Protein AF-A0A1J3HLK1-F1 (afdb_monomer)

Mean predicted aligned error: 7.86 Å

pLDDT: mean 86.14, std 22.92, range [25.95, 98.88]

Radius of gyration: 19.09 Å; Cα contacts (8 Å, |Δi|>4): 297; chains: 1; bounding box: 46×35×60 Å

Solvent-accessible surface area (backbone atoms only — not comparable to full-atom values): 12323 Å² total; per-residue (Å²): 132,86,64,81,36,69,48,77,40,45,31,96,79,70,78,52,75,75,54,67,73,58,53,62,61,51,59,74,40,93,36,52,67,28,33,34,43,52,90,44,56,72,58,43,32,60,36,32,80,70,72,42,46,32,25,28,50,39,72,85,50,24,56,54,25,38,71,76,25,62,25,67,24,36,47,28,70,65,39,64,44,27,44,67,58,52,47,44,55,70,71,74,50,91,51,69,67,61,49,61,66,42,41,67,57,47,54,55,33,56,72,46,74,75,63,30,30,56,56,40,49,37,25,27,25,65,75,38,72,55,66,61,65,79,94,50,61,71,66,56,62,70,58,34,46,50,49,51,50,50,38,62,76,71,37,60,89,52,36,58,66,87,55,77,70,45,52,76,75,85,66,60,77,77,63,88,81,71,98,67,83,80,83,67,89,65,69,63,57,56,67,59,75,76,93,69,77,87,79,80,75,81,81,79,85,129

Foldseek 3Di:
DDAADEAEADCVPVVDGDDPVNVVVVVVDPNHPAYADAPALVVLLVQVVVPGAYAHAQLLRFLCSQAPRRHQGHQDLCCLWQVPLSLCSNPVHRDVPSSVLCVVVSCLCVVDPPPQRVLQQCCQLVVDPLEDDPPHDHDDLVSLVVVLVSCVSSDVVRTPDDDRGHSDDDRDPDDPDDDDDDPDPDPPRPDDGDPDPDDDDDPDDD

Sequence (206 aa):
HMGPTIIYNVPGRTGQDIPPHAIFKLSQSPNLAGVKECVGNKRVEEYTENGVVVWSGNDDECHDSRWDYGATGVISVTSNLVPGLMRRLMFEGKDSALNAKLLPLMDWLFHEPNPIGVNTALAQLGVSRPVFRLPYVPLPLAKRIEFVKIVKEIGREHFVGERDVQGRLHYIEPKTNPIYFEVGLSTIVHVTFEGRSHRSFPVRSS

Nearest PDB structures (foldseek):
  4dpp-assembly1_A  TM=1.003E+00  e=1.382E-29  Arabidopsis thaliana
  6vvh-assembly1_DDD  TM=9.994E-01  e=3.720E-29  Arabidopsis thaliana
  3tuu-assembly1_H  TM=1.002E+00  e=3.366E-26  Vitis vinifera
  5ui3-assembly1_B  TM=9.875E-01  e=1.681E-20  Chlamydomonas reinhardtii
  3qze-assembly2_D  TM=9.022E-01  e=4.189E-09  Pseudomonas aeruginosa

Structure (mmCIF, N/CA/C/O backbone):
data_AF-A0A1J3HLK1-F1
#
_entry.id   AF-A0A1J3HLK1-F1
#
loop_
_atom_site.group_PDB
_atom_site.id
_atom_site.type_symbol
_atom_site.label_atom_id
_atom_site.label_alt_id
_atom_site.label_comp_id
_atom_site.label_asym_id
_atom_site.label_entity_id
_atom_site.label_seq_id
_atom_site.pdbx_PDB_ins_code
_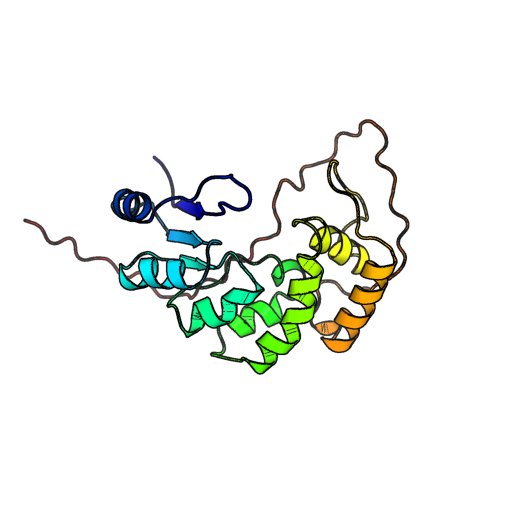atom_site.Cartn_x
_atom_site.Cartn_y
_atom_site.Cartn_z
_atom_site.occupancy
_atom_site.B_iso_or_equiv
_atom_site.auth_seq_id
_atom_site.auth_comp_id
_atom_site.auth_asym_id
_atom_site.auth_atom_id
_atom_site.pdbx_PDB_model_num
ATOM 1 N N . HIS A 1 1 ? -31.399 1.505 3.905 1.00 59.22 1 HIS A N 1
ATOM 2 C CA . HIS A 1 1 ? -30.503 1.187 5.037 1.00 59.22 1 HIS A CA 1
ATOM 3 C C . HIS A 1 1 ? -29.065 1.252 4.542 1.00 59.22 1 HIS A C 1
ATOM 5 O O . HIS A 1 1 ? -28.821 0.759 3.448 1.00 59.22 1 HIS A O 1
ATOM 11 N N . MET A 1 2 ? -28.150 1.914 5.259 1.00 76.38 2 MET A N 1
ATOM 12 C CA . MET A 1 2 ? -26.727 1.914 4.879 1.00 76.38 2 MET A CA 1
ATOM 13 C C . MET A 1 2 ? -26.132 0.521 5.117 1.00 76.38 2 MET A C 1
ATOM 15 O O . MET A 1 2 ? -26.516 -0.133 6.084 1.00 76.38 2 MET A O 1
ATOM 19 N N . GLY A 1 3 ? -25.260 0.058 4.221 1.00 93.69 3 GLY A N 1
ATOM 20 C CA . GLY A 1 3 ? -24.572 -1.230 4.344 1.00 93.69 3 GLY A CA 1
ATOM 21 C C . GLY A 1 3 ? -23.247 -1.125 5.111 1.00 93.69 3 GLY A C 1
ATOM 22 O O . GLY A 1 3 ? -22.903 -0.041 5.595 1.00 93.69 3 GLY A O 1
ATOM 23 N N . PRO A 1 4 ? -22.484 -2.230 5.202 1.00 95.88 4 PRO A N 1
ATOM 24 C CA . PRO A 1 4 ? -21.146 -2.230 5.787 1.00 95.88 4 PRO A CA 1
ATOM 25 C C . PRO A 1 4 ? -20.259 -1.141 5.172 1.00 95.88 4 PRO A C 1
ATOM 27 O O . PRO A 1 4 ? -20.187 -1.010 3.952 1.00 95.88 4 PRO A O 1
ATOM 30 N N . THR A 1 5 ? -19.607 -0.346 6.018 1.00 96.44 5 THR A N 1
ATOM 31 C CA . THR A 1 5 ? -18.883 0.867 5.618 1.00 96.44 5 THR A CA 1
ATOM 32 C C . THR A 1 5 ? -17.476 0.874 6.200 1.00 96.44 5 THR A C 1
ATOM 34 O O . THR A 1 5 ? -17.299 0.645 7.393 1.00 96.44 5 THR A O 1
ATOM 37 N N . ILE A 1 6 ? -16.482 1.195 5.374 1.00 98.00 6 ILE A N 1
ATOM 38 C CA . ILE A 1 6 ? -15.124 1.521 5.821 1.00 98.00 6 ILE A CA 1
ATOM 39 C C . ILE A 1 6 ? -14.942 3.025 5.636 1.00 98.00 6 ILE A C 1
ATOM 41 O O . ILE A 1 6 ? -15.095 3.532 4.524 1.00 98.00 6 ILE A O 1
ATOM 45 N N . ILE A 1 7 ? -14.637 3.744 6.714 1.00 98.31 7 ILE A N 1
ATOM 46 C CA . ILE A 1 7 ? -14.306 5.171 6.630 1.00 98.31 7 ILE A CA 1
ATOM 47 C C . ILE A 1 7 ? -12.874 5.303 6.122 1.00 98.31 7 ILE A C 1
ATOM 49 O O . ILE A 1 7 ? -11.997 4.575 6.570 1.00 98.31 7 ILE A O 1
ATOM 53 N N . TYR A 1 8 ? -12.621 6.230 5.200 1.00 98.31 8 TYR A N 1
ATOM 54 C CA . TYR A 1 8 ? -11.279 6.478 4.681 1.00 98.31 8 TYR A CA 1
ATOM 55 C C . TYR A 1 8 ? -10.755 7.833 5.166 1.00 98.31 8 TYR A C 1
ATOM 57 O O . TYR A 1 8 ? -11.280 8.871 4.766 1.00 98.31 8 TYR A O 1
ATOM 65 N N . ASN A 1 9 ? -9.710 7.814 5.997 1.00 98.44 9 ASN A N 1
ATOM 66 C CA . ASN A 1 9 ? -8.984 9.005 6.425 1.00 98.44 9 ASN A CA 1
ATOM 67 C C . ASN A 1 9 ? -7.657 9.143 5.654 1.00 98.44 9 ASN A C 1
ATOM 69 O O . ASN A 1 9 ? -6.809 8.255 5.699 1.00 98.44 9 ASN A O 1
ATOM 73 N N . VAL A 1 10 ? -7.492 10.240 4.903 1.00 97.81 10 VAL A N 1
ATOM 74 C CA . VAL A 1 10 ? -6.275 10.545 4.122 1.00 97.81 10 VAL A CA 1
ATOM 75 C C . VAL A 1 10 ? -6.090 12.063 3.963 1.00 97.81 10 VAL A C 1
ATOM 77 O O . VAL A 1 10 ? -6.256 12.610 2.867 1.00 97.81 10 VAL A O 1
ATOM 80 N N . PRO A 1 11 ? -5.732 12.780 5.045 1.00 96.56 11 PRO A N 1
ATOM 81 C CA . PRO A 1 11 ? -5.631 14.243 5.038 1.00 96.56 11 PRO A CA 1
ATOM 82 C C . PRO A 1 11 ? -4.709 14.797 3.951 1.00 96.56 11 PRO A C 1
ATOM 84 O O . PRO A 1 11 ? -5.005 15.843 3.381 1.00 96.56 11 PRO A O 1
ATOM 87 N N . GLY A 1 12 ? -3.647 14.071 3.583 1.00 93.94 12 GLY A N 1
ATOM 88 C CA . GLY A 1 12 ? -2.751 14.463 2.489 1.00 93.94 12 GLY A CA 1
ATOM 89 C C . GLY A 1 12 ? -3.430 14.596 1.116 1.00 93.94 12 GLY A C 1
ATOM 90 O O . GLY A 1 12 ? -2.854 15.193 0.212 1.00 93.94 12 GLY A O 1
ATOM 91 N N . ARG A 1 13 ? -4.648 14.060 0.941 1.00 93.06 13 ARG A N 1
ATOM 92 C CA . ARG A 1 13 ? -5.455 14.183 -0.289 1.00 93.06 13 ARG A CA 1
ATOM 93 C C . ARG A 1 13 ? -6.739 14.985 -0.100 1.00 93.06 13 ARG A C 1
ATOM 95 O O . ARG A 1 13 ? -7.201 15.598 -1.055 1.00 93.06 13 ARG A O 1
ATOM 102 N N . THR A 1 14 ? -7.330 14.956 1.092 1.00 96.19 14 THR A N 1
ATOM 103 C CA . THR A 1 14 ? -8.599 15.644 1.390 1.00 96.19 14 THR A CA 1
ATOM 104 C C . THR A 1 14 ? -8.401 17.055 1.941 1.00 96.19 14 THR A C 1
ATOM 106 O O . THR A 1 14 ? -9.340 17.842 1.928 1.00 96.19 14 THR A O 1
ATOM 109 N N . GLY A 1 15 ? -7.208 17.374 2.451 1.00 97.19 15 GLY A N 1
ATOM 110 C CA . GLY A 1 15 ? -6.929 18.614 3.177 1.00 97.19 15 GLY A CA 1
ATOM 111 C C . GLY A 1 15 ? -7.483 18.642 4.606 1.00 97.19 15 GLY A C 1
ATOM 112 O O . GLY A 1 15 ? -7.357 19.661 5.278 1.00 97.19 15 GLY A O 1
ATOM 113 N N . GLN A 1 16 ? -8.088 17.548 5.084 1.00 98.06 16 GLN A N 1
ATOM 114 C CA . GLN A 1 16 ? -8.709 17.479 6.407 1.00 98.06 16 GLN A CA 1
ATOM 115 C C . GLN A 1 16 ? -8.518 16.099 7.044 1.00 98.06 16 GLN A C 1
ATOM 117 O O . GLN A 1 16 ? -8.885 15.083 6.452 1.00 98.06 16 GLN A O 1
ATOM 122 N N . ASP A 1 17 ? -7.969 16.087 8.261 1.00 98.62 17 ASP A N 1
ATOM 123 C CA . ASP A 1 17 ? -7.871 14.895 9.112 1.00 98.62 17 ASP A CA 1
ATOM 124 C C . ASP A 1 17 ? -9.224 14.633 9.786 1.00 98.62 17 ASP A C 1
ATOM 126 O O . ASP A 1 17 ? -9.843 15.559 10.322 1.00 98.62 17 ASP A O 1
ATOM 130 N N . ILE A 1 18 ? -9.692 13.384 9.757 1.00 98.62 18 ILE A N 1
ATOM 131 C CA . ILE A 1 18 ? -10.871 12.961 10.515 1.00 98.62 18 ILE A CA 1
ATOM 132 C C . ILE A 1 18 ? -10.419 12.690 11.955 1.00 98.62 18 ILE A C 1
ATOM 134 O O . ILE A 1 18 ? -9.699 11.722 12.206 1.00 98.62 18 ILE A O 1
ATOM 138 N N . PRO A 1 19 ? -10.832 13.512 12.933 1.00 98.38 19 PRO A N 1
ATOM 139 C CA . PRO A 1 19 ? -10.297 13.397 14.277 1.00 98.38 19 PRO A CA 1
ATOM 140 C C . PRO A 1 19 ? -10.825 12.135 14.984 1.00 98.38 19 PRO A C 1
ATOM 142 O O . PRO A 1 19 ? -11.971 11.729 14.750 1.00 98.38 19 PRO A O 1
ATOM 145 N N . PRO A 1 20 ? -10.060 11.546 15.921 1.00 98.62 20 PRO A N 1
ATOM 146 C CA . PRO A 1 20 ? -10.444 10.302 16.588 1.00 98.62 20 PRO A CA 1
ATOM 147 C C . PRO A 1 20 ? -11.819 10.315 17.261 1.00 98.62 20 PRO A C 1
ATOM 149 O O . PRO A 1 20 ? -12.600 9.379 17.097 1.00 98.62 20 PRO A O 1
ATOM 152 N N . HIS A 1 21 ? -12.186 11.416 17.922 1.00 98.38 21 HIS A N 1
ATOM 153 C CA . HIS A 1 21 ? -13.498 11.548 18.564 1.00 98.38 21 HIS A CA 1
ATOM 154 C C . HIS A 1 21 ? -14.675 11.398 17.581 1.00 98.38 21 HIS A C 1
ATOM 156 O O . HIS A 1 21 ? -15.744 10.923 17.969 1.00 98.38 21 HIS A O 1
ATOM 162 N N . ALA A 1 22 ? -14.500 11.775 16.309 1.00 98.50 22 ALA A N 1
ATOM 163 C CA . ALA A 1 22 ? -15.521 11.584 15.284 1.00 98.50 22 ALA A CA 1
ATOM 164 C C . ALA A 1 22 ? -15.650 10.101 14.906 1.00 98.50 22 ALA A C 1
ATOM 166 O O . ALA A 1 22 ? -16.768 9.596 14.805 1.00 98.50 22 ALA A O 1
ATOM 167 N N . ILE A 1 23 ? -14.525 9.389 14.774 1.00 98.56 23 ILE A N 1
ATOM 168 C CA . ILE A 1 23 ? -14.508 7.941 14.525 1.00 98.56 23 ILE A CA 1
ATOM 169 C C . ILE A 1 23 ? -15.158 7.179 15.682 1.00 98.56 23 ILE A C 1
ATOM 171 O O . ILE A 1 23 ? -16.026 6.348 15.430 1.00 98.56 23 ILE A O 1
ATOM 175 N N . PHE A 1 24 ? -14.835 7.504 16.937 1.00 98.44 24 PHE A N 1
ATOM 176 C CA . PHE A 1 24 ? -15.439 6.849 18.107 1.00 98.44 24 PHE A CA 1
ATOM 177 C C . PHE A 1 24 ? -16.948 7.087 18.220 1.00 98.44 24 PHE A C 1
ATOM 179 O O . PHE A 1 24 ? -17.694 6.224 18.675 1.00 98.44 24 PHE A O 1
ATOM 186 N N . LYS A 1 25 ? -17.432 8.250 17.775 1.00 98.25 25 LYS A N 1
ATOM 187 C CA . LYS A 1 25 ? -18.873 8.497 17.676 1.00 98.25 25 LYS A CA 1
ATOM 188 C C . LYS A 1 25 ? -19.514 7.635 16.585 1.00 98.25 25 LYS A C 1
ATOM 190 O O . LYS A 1 25 ? -20.593 7.088 16.789 1.00 98.25 25 LYS A O 1
ATOM 195 N N . LEU A 1 26 ? -18.866 7.515 15.426 1.00 97.25 26 LEU A N 1
ATOM 196 C CA . LEU A 1 26 ? -19.378 6.749 14.286 1.00 97.25 26 LEU A CA 1
ATOM 197 C C . LEU A 1 26 ? -19.282 5.231 14.493 1.00 97.25 26 LEU A C 1
ATOM 199 O O . LEU A 1 26 ? -20.108 4.503 13.943 1.00 97.25 26 LEU A O 1
ATOM 203 N N . SER A 1 27 ? -18.343 4.751 15.313 1.00 96.56 27 SER A N 1
ATOM 204 C CA . SER A 1 27 ? -18.185 3.325 15.635 1.00 96.56 27 SER A CA 1
ATOM 205 C C . SER A 1 27 ? -19.315 2.749 16.482 1.00 96.56 27 SER A C 1
ATOM 207 O O . SER A 1 27 ? -19.459 1.533 16.560 1.00 96.56 27 SER A O 1
ATOM 209 N N . GLN A 1 28 ? -20.183 3.599 17.036 1.00 95.81 28 GLN A N 1
ATOM 210 C CA . GLN A 1 28 ? -21.441 3.174 17.655 1.00 95.81 28 GLN A CA 1
ATOM 211 C C . GLN A 1 28 ? -22.432 2.591 16.631 1.00 95.81 28 GLN A C 1
ATOM 213 O O . GLN A 1 28 ? -23.375 1.896 17.004 1.00 95.81 28 GLN A O 1
ATOM 218 N N . SER A 1 29 ? -22.242 2.872 15.337 1.00 96.31 29 SER A N 1
ATOM 219 C CA . SER A 1 29 ? -23.048 2.290 14.268 1.00 96.31 29 SER A CA 1
ATOM 220 C C . SER A 1 29 ? -22.624 0.843 13.994 1.00 96.31 29 SER A C 1
ATOM 222 O O . SER A 1 29 ? -21.459 0.615 13.664 1.00 96.31 29 SER A O 1
ATOM 224 N N . PRO A 1 30 ? -23.555 -0.132 13.982 1.00 95.88 30 PRO A N 1
ATOM 225 C CA . PRO A 1 30 ? -23.233 -1.525 13.652 1.00 95.88 30 PRO A CA 1
ATOM 226 C C . PRO A 1 30 ? -22.791 -1.712 12.192 1.00 95.88 30 PRO A C 1
ATOM 228 O O . PRO A 1 30 ? -22.292 -2.770 11.823 1.00 95.88 30 PRO A O 1
ATOM 231 N N . ASN A 1 31 ? -22.977 -0.691 11.350 1.00 96.81 31 ASN A N 1
ATOM 232 C CA . ASN A 1 31 ? -22.562 -0.713 9.953 1.00 96.81 31 ASN A CA 1
ATOM 233 C C . ASN A 1 31 ? -21.104 -0.289 9.752 1.00 96.81 31 ASN A C 1
ATOM 235 O O . ASN A 1 31 ? -20.599 -0.430 8.637 1.00 96.81 31 ASN A O 1
ATOM 239 N N . LEU A 1 32 ? -20.426 0.257 10.769 1.00 96.94 32 LEU A N 1
ATOM 240 C CA . LEU A 1 32 ? -19.015 0.603 10.632 1.00 96.94 32 LEU A CA 1
ATOM 241 C C . LEU A 1 32 ? -18.170 -0.672 10.698 1.00 96.94 32 LEU A C 1
ATOM 243 O O . LEU A 1 32 ? -17.987 -1.259 11.759 1.00 96.94 32 LEU A O 1
ATOM 247 N N . ALA A 1 33 ? -17.625 -1.072 9.554 1.00 97.62 33 ALA A N 1
ATOM 248 C CA . ALA A 1 33 ? -16.674 -2.170 9.467 1.00 97.62 33 ALA A CA 1
ATOM 249 C C . ALA A 1 33 ? -15.285 -1.771 9.984 1.00 97.62 33 ALA A C 1
ATOM 251 O O . ALA A 1 33 ? -14.555 -2.636 10.452 1.00 97.62 33 ALA A O 1
ATOM 252 N N . GLY A 1 34 ? -14.915 -0.489 9.891 1.00 98.06 34 GLY A N 1
ATOM 253 C CA . GLY A 1 34 ? -13.647 0.034 10.398 1.00 98.06 34 GLY A CA 1
ATOM 254 C C . GLY A 1 34 ? -13.152 1.262 9.637 1.00 98.06 34 GLY A C 1
ATOM 255 O O . GLY A 1 34 ? -13.928 1.954 8.969 1.00 98.06 34 GLY A O 1
ATOM 256 N N . VAL A 1 35 ? -11.849 1.519 9.728 1.00 98.69 35 VAL A N 1
ATOM 257 C CA . VAL A 1 35 ? -11.174 2.669 9.113 1.00 98.69 35 VAL A CA 1
ATOM 258 C C . VAL A 1 35 ? -10.036 2.203 8.205 1.00 98.69 35 VAL A C 1
ATOM 260 O O . VAL A 1 35 ? -9.239 1.349 8.582 1.00 98.69 35 VAL A O 1
ATOM 263 N N . LYS A 1 36 ? -9.935 2.782 7.008 1.00 98.62 36 LYS A N 1
ATOM 264 C CA . LYS A 1 36 ? -8.691 2.834 6.239 1.00 98.62 36 LYS A CA 1
ATOM 265 C C . LYS A 1 36 ? -7.929 4.080 6.682 1.00 98.62 36 LYS A C 1
ATOM 267 O O . LYS A 1 36 ? -8.412 5.185 6.434 1.00 98.62 36 LYS A O 1
ATOM 272 N N . GLU A 1 37 ? -6.774 3.906 7.311 1.00 98.69 37 GLU A N 1
ATOM 273 C CA . GLU A 1 37 ? -6.003 5.008 7.902 1.00 98.69 37 GLU A CA 1
ATOM 274 C C . GLU A 1 37 ? -4.683 5.244 7.150 1.00 98.69 37 GLU A C 1
ATOM 276 O O . GLU A 1 37 ? -3.959 4.297 6.851 1.00 98.69 37 GLU A O 1
ATOM 281 N N . CYS A 1 38 ? -4.388 6.508 6.837 1.00 98.25 38 CYS A N 1
ATOM 282 C CA . CYS A 1 38 ? -3.187 6.968 6.131 1.00 98.25 38 CYS A CA 1
ATOM 283 C C . CYS A 1 38 ? -2.370 8.018 6.916 1.00 98.25 38 CYS A C 1
ATOM 285 O O . CYS A 1 38 ? -1.362 8.492 6.400 1.00 98.25 38 CYS A O 1
ATOM 287 N N . VAL A 1 39 ? -2.788 8.422 8.121 1.00 98.62 39 VAL A N 1
ATOM 288 C CA . VAL A 1 39 ? -2.061 9.372 8.988 1.00 98.62 39 VAL A CA 1
ATOM 289 C C . VAL A 1 39 ? -0.794 8.753 9.576 1.00 98.62 39 VAL A C 1
ATOM 291 O O . VAL A 1 39 ? 0.192 9.460 9.762 1.00 98.62 39 VAL A O 1
ATOM 294 N N . GLY A 1 40 ? -0.819 7.453 9.874 1.00 98.25 40 GLY A N 1
ATOM 295 C CA . GLY A 1 40 ? 0.343 6.705 10.347 1.00 98.25 40 GLY A CA 1
ATOM 296 C C . GLY A 1 40 ? 0.046 5.779 11.522 1.00 98.25 40 GLY A C 1
ATOM 297 O O . GLY A 1 40 ? -1.021 5.824 12.141 1.00 98.25 40 GLY A O 1
ATOM 298 N N . ASN A 1 41 ? 1.029 4.950 11.866 1.00 98.75 41 ASN A N 1
ATOM 299 C CA . ASN A 1 41 ? 0.874 3.854 12.827 1.00 98.75 41 ASN A CA 1
ATOM 300 C C . ASN A 1 41 ? 0.457 4.276 14.246 1.00 98.75 41 ASN A C 1
ATOM 302 O O . ASN A 1 41 ? -0.245 3.528 14.917 1.00 98.75 41 ASN A O 1
ATOM 306 N N . LYS A 1 42 ? 0.787 5.493 14.695 1.00 98.69 42 LYS A N 1
ATOM 307 C CA . LYS A 1 42 ? 0.294 6.000 15.989 1.00 98.69 42 LYS A CA 1
ATOM 308 C C . LYS A 1 42 ? -1.213 6.245 16.016 1.00 98.69 42 LYS A C 1
ATOM 310 O O . LYS A 1 42 ? -1.845 6.021 17.041 1.00 98.69 42 LYS A O 1
ATOM 315 N N . ARG A 1 43 ? -1.804 6.640 14.885 1.00 98.75 43 ARG A N 1
ATOM 316 C CA . ARG A 1 43 ? -3.262 6.750 14.757 1.00 98.75 43 ARG A CA 1
ATOM 317 C C . ARG A 1 43 ? -3.922 5.371 14.686 1.00 98.75 43 ARG A C 1
ATOM 319 O O . ARG A 1 43 ? -5.007 5.180 15.225 1.00 98.75 43 ARG A O 1
ATOM 326 N N . VAL A 1 44 ? -3.254 4.408 14.049 1.00 98.88 44 VAL A N 1
ATOM 327 C CA . VAL A 1 44 ? -3.689 3.003 14.029 1.00 98.88 44 VAL A CA 1
ATOM 328 C C . VAL A 1 44 ? -3.725 2.424 15.446 1.00 98.88 44 VAL A C 1
ATOM 330 O O . VAL A 1 44 ? -4.734 1.837 15.827 1.00 98.88 44 VAL A O 1
ATOM 333 N N . GLU A 1 45 ? -2.667 2.630 16.233 1.00 98.81 45 GLU A N 1
ATOM 334 C CA . GLU A 1 45 ? -2.579 2.222 17.643 1.00 98.81 45 GLU A CA 1
ATOM 335 C C . GLU A 1 45 ? -3.759 2.775 18.454 1.00 98.81 45 GLU A C 1
ATOM 337 O O . GLU A 1 45 ? -4.525 2.009 19.030 1.00 98.81 45 GLU A O 1
ATOM 342 N N . GLU A 1 46 ? -3.993 4.092 18.385 1.00 98.75 46 GLU A N 1
ATOM 343 C CA . GLU A 1 46 ? -5.095 4.760 19.090 1.00 98.75 46 GLU A CA 1
ATOM 344 C C . GLU A 1 46 ? -6.463 4.129 18.774 1.00 98.75 46 GLU A C 1
ATOM 346 O O . GLU A 1 46 ? -7.285 3.907 19.664 1.00 98.75 46 GLU A O 1
ATOM 351 N N . TYR A 1 47 ? -6.727 3.816 17.506 1.00 98.75 47 TYR A N 1
ATOM 352 C CA . TYR A 1 47 ? -7.983 3.190 17.098 1.00 98.75 47 TYR A CA 1
ATOM 353 C C . TYR A 1 47 ? -8.104 1.738 17.547 1.00 98.75 47 TYR A C 1
ATOM 355 O O . TYR A 1 47 ? -9.154 1.342 18.062 1.00 98.75 47 TYR A O 1
ATOM 363 N N . THR A 1 48 ? -7.055 0.946 17.360 1.00 98.62 48 THR A N 1
ATOM 364 C CA . THR A 1 48 ? -7.089 -0.495 17.630 1.00 98.62 48 THR A CA 1
ATOM 365 C C . THR A 1 48 ? -7.132 -0.791 19.130 1.00 98.62 48 THR A C 1
ATOM 367 O O . THR A 1 48 ? -7.898 -1.663 19.544 1.00 98.62 48 THR A O 1
ATOM 370 N N . GLU A 1 49 ? -6.436 -0.008 19.962 1.00 98.44 49 GLU A N 1
ATOM 371 C CA . GLU A 1 49 ? -6.534 -0.071 21.429 1.00 98.44 49 GLU A CA 1
ATOM 372 C C . GLU A 1 49 ? -7.951 0.245 21.937 1.00 98.44 49 GLU A C 1
ATOM 374 O O . GLU A 1 49 ? -8.389 -0.298 22.952 1.00 98.44 49 GLU A O 1
ATOM 379 N N . ASN A 1 50 ? -8.706 1.062 21.195 1.00 98.25 50 ASN A N 1
ATOM 380 C CA . ASN A 1 50 ? -10.104 1.397 21.482 1.00 98.25 50 ASN A CA 1
ATOM 381 C C . ASN A 1 50 ? -11.116 0.509 20.725 1.00 98.25 50 ASN A C 1
ATOM 383 O O . ASN A 1 50 ? -12.307 0.824 20.667 1.00 98.25 50 ASN A O 1
ATOM 387 N N . GLY A 1 51 ? -10.670 -0.613 20.148 1.00 97.81 51 GLY A N 1
ATOM 388 C CA . GLY A 1 51 ? -11.536 -1.624 19.533 1.00 97.81 51 GLY A CA 1
ATOM 389 C C . GLY A 1 51 ? -12.067 -1.277 18.138 1.00 97.81 51 GLY A C 1
ATOM 390 O O . GLY A 1 51 ? -12.961 -1.965 17.641 1.00 97.81 51 GLY A O 1
ATOM 391 N N . VAL A 1 52 ? -11.536 -0.240 17.488 1.00 98.44 52 VAL A N 1
ATOM 392 C CA . VAL A 1 52 ? -11.864 0.095 16.098 1.00 98.44 52 VA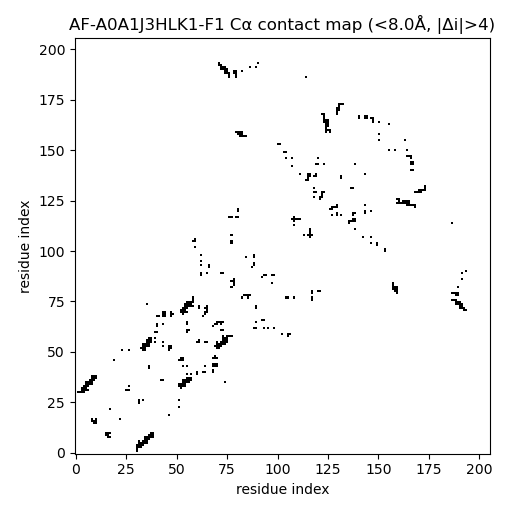L A CA 1
ATOM 393 C C . VAL A 1 52 ? -10.991 -0.742 15.162 1.00 98.44 52 VAL A C 1
ATOM 395 O O . VAL A 1 52 ? -9.767 -0.748 15.262 1.00 98.44 52 VAL A O 1
ATOM 398 N N . VAL A 1 53 ? -11.624 -1.446 14.222 1.00 98.69 53 VAL A N 1
ATOM 399 C CA . VAL A 1 53 ? -10.921 -2.197 13.173 1.00 98.69 53 VAL A CA 1
ATOM 400 C C . VAL A 1 53 ? -10.238 -1.220 12.219 1.00 98.69 53 VAL A C 1
ATOM 402 O O . VAL A 1 53 ? -10.874 -0.291 11.716 1.00 98.69 53 VAL A O 1
ATOM 405 N N . VAL A 1 54 ? -8.957 -1.451 11.936 1.00 98.75 54 VAL A N 1
ATOM 406 C CA . VAL A 1 54 ? -8.168 -0.606 11.034 1.00 98.75 54 VAL A CA 1
ATOM 407 C C . VAL A 1 54 ? -7.504 -1.438 9.945 1.00 98.75 54 VAL A C 1
ATOM 409 O O . VAL A 1 54 ? -6.941 -2.499 10.214 1.00 98.75 54 VAL A O 1
ATOM 412 N N . TRP A 1 55 ? -7.522 -0.921 8.720 1.00 98.81 55 TRP A N 1
ATOM 413 C CA . TRP A 1 55 ? -6.615 -1.319 7.650 1.00 98.81 55 TRP A CA 1
ATOM 414 C C . TRP A 1 55 ? -5.647 -0.173 7.380 1.00 98.81 55 TRP A C 1
ATOM 416 O O . TRP A 1 55 ? -6.081 0.964 7.174 1.00 98.81 55 TRP A O 1
ATOM 426 N N . SER A 1 56 ? -4.346 -0.463 7.337 1.00 98.56 56 SER A N 1
ATOM 427 C CA . SER A 1 56 ? -3.380 0.535 6.879 1.00 98.56 56 SER A CA 1
ATOM 428 C C . SER A 1 56 ? -3.645 0.865 5.410 1.00 98.56 56 SER A C 1
ATOM 430 O O . SER A 1 56 ? -3.899 -0.021 4.586 1.00 98.56 56 SER A O 1
ATOM 432 N N . GLY A 1 57 ? -3.619 2.151 5.080 1.00 97.81 57 GLY A N 1
ATOM 433 C CA . GLY A 1 57 ? -3.649 2.648 3.711 1.00 97.81 57 GLY A CA 1
ATOM 434 C C . GLY A 1 57 ? -2.270 2.988 3.140 1.00 97.81 57 GLY A C 1
ATOM 435 O O . GLY A 1 57 ? -2.221 3.416 1.986 1.00 97.81 57 GLY A O 1
ATOM 436 N N . ASN A 1 58 ? -1.201 2.799 3.920 1.00 98.12 58 ASN A N 1
ATOM 437 C CA . ASN A 1 58 ? 0.189 3.097 3.569 1.00 98.12 58 ASN A CA 1
ATOM 438 C C . ASN A 1 58 ? 0.968 1.773 3.455 1.00 98.12 58 ASN A C 1
ATOM 440 O O . ASN A 1 58 ? 1.127 1.060 4.447 1.00 98.12 58 ASN A O 1
ATOM 444 N N . ASP A 1 59 ? 1.386 1.397 2.241 1.00 98.38 59 ASP A N 1
ATOM 445 C CA . ASP A 1 59 ? 2.028 0.095 1.982 1.00 98.38 59 ASP A CA 1
ATOM 446 C C . ASP A 1 59 ? 3.386 -0.052 2.689 1.00 98.38 59 ASP A C 1
ATOM 448 O O . ASP A 1 59 ? 3.705 -1.137 3.168 1.00 98.38 59 ASP A O 1
ATOM 452 N N . ASP A 1 60 ? 4.149 1.032 2.789 1.00 98.62 60 ASP A N 1
ATOM 453 C CA . ASP A 1 60 ? 5.449 1.128 3.463 1.00 98.62 60 ASP A CA 1
ATOM 454 C C . ASP A 1 60 ? 5.353 0.982 4.990 1.00 98.62 60 ASP A C 1
ATOM 456 O O . ASP A 1 60 ? 6.286 0.505 5.635 1.00 98.62 60 ASP A O 1
ATOM 460 N N . GLU A 1 61 ? 4.201 1.315 5.571 1.00 98.75 61 GLU A N 1
ATOM 461 C CA . GLU A 1 61 ? 3.935 1.169 7.006 1.00 98.75 61 GLU A CA 1
ATOM 462 C C . GLU A 1 61 ? 3.164 -0.114 7.353 1.00 98.75 61 GLU A C 1
ATOM 464 O O . GLU A 1 61 ? 3.096 -0.497 8.524 1.00 98.75 61 GLU A O 1
ATOM 469 N N . CYS A 1 62 ? 2.536 -0.775 6.370 1.00 98.44 62 CYS A N 1
ATOM 470 C CA . CYS A 1 62 ? 1.501 -1.779 6.633 1.00 98.44 62 CYS A CA 1
ATOM 471 C C . CYS A 1 62 ? 2.002 -3.028 7.364 1.00 98.44 62 CYS A C 1
ATOM 473 O O . CYS A 1 62 ? 1.241 -3.621 8.131 1.00 98.44 62 CYS A O 1
ATOM 475 N N . HIS A 1 63 ? 3.266 -3.411 7.161 1.00 98.75 63 HIS A N 1
ATOM 476 C CA . HIS A 1 63 ? 3.888 -4.526 7.869 1.00 98.75 63 HIS A CA 1
ATOM 477 C C . HIS A 1 63 ? 3.907 -4.263 9.378 1.00 98.75 63 HIS A C 1
ATOM 479 O O . HIS A 1 63 ? 3.326 -5.029 10.146 1.00 98.75 63 HIS A O 1
ATOM 485 N N . ASP A 1 64 ? 4.503 -3.151 9.803 1.00 98.81 64 ASP A N 1
ATOM 486 C CA . ASP A 1 64 ? 4.577 -2.808 11.224 1.00 98.81 64 ASP A CA 1
ATOM 487 C C . ASP 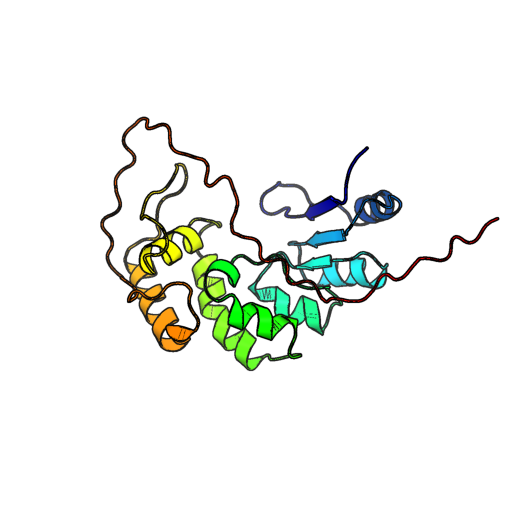A 1 64 ? 3.176 -2.518 11.767 1.00 98.81 64 ASP A C 1
ATOM 489 O O . ASP A 1 64 ? 2.827 -2.969 12.854 1.00 98.81 64 ASP A O 1
ATOM 493 N N . SER A 1 65 ? 2.315 -1.873 10.971 1.00 98.69 65 SER A N 1
ATOM 494 C CA . SER A 1 65 ? 0.907 -1.647 11.314 1.00 98.69 65 SER A CA 1
ATOM 495 C C . SER A 1 65 ? 0.193 -2.940 11.722 1.00 98.69 65 SER A C 1
ATOM 497 O O . SER A 1 65 ? -0.497 -2.988 12.743 1.00 98.69 65 SER A O 1
ATOM 499 N N . ARG A 1 66 ? 0.390 -4.016 10.944 1.00 98.44 66 ARG A N 1
ATOM 500 C CA . ARG A 1 66 ? -0.221 -5.330 11.174 1.00 98.44 66 ARG A CA 1
ATOM 501 C C . ARG A 1 66 ? 0.344 -6.034 12.403 1.00 98.44 66 ARG A C 1
ATOM 503 O O . ARG A 1 66 ? -0.421 -6.688 13.117 1.00 98.44 66 ARG A O 1
ATOM 510 N N . TRP A 1 67 ? 1.657 -5.974 12.604 1.00 98.56 67 TRP A N 1
ATOM 511 C CA . TRP A 1 67 ? 2.342 -6.815 13.591 1.00 98.56 67 TRP A CA 1
ATOM 512 C C . TRP A 1 67 ? 2.583 -6.130 14.934 1.00 98.56 67 TRP A C 1
ATOM 514 O O . TRP A 1 67 ? 2.592 -6.819 15.951 1.00 98.56 67 TRP A O 1
ATOM 524 N N . ASP A 1 68 ? 2.709 -4.804 14.944 1.00 98.62 68 ASP A N 1
ATOM 525 C CA . ASP A 1 68 ? 3.089 -4.024 16.124 1.00 98.62 68 ASP A CA 1
ATOM 526 C C . ASP A 1 68 ? 1.975 -3.073 16.598 1.00 98.62 68 ASP A C 1
ATOM 528 O O . ASP A 1 68 ? 1.910 -2.779 17.787 1.00 98.62 68 ASP A O 1
ATOM 532 N N . TYR A 1 69 ? 1.067 -2.639 15.711 1.00 98.75 69 TYR A N 1
ATOM 533 C CA . TYR A 1 69 ? 0.041 -1.623 16.022 1.00 98.75 69 TYR A CA 1
ATOM 534 C C . TYR A 1 69 ? -1.408 -2.116 15.900 1.00 98.75 69 TYR A C 1
ATOM 536 O O . TYR A 1 69 ? -2.337 -1.316 15.885 1.00 98.75 69 TYR A O 1
ATOM 544 N N . GLY A 1 70 ? -1.626 -3.428 15.785 1.00 98.25 70 GLY A N 1
ATOM 545 C CA . GLY A 1 70 ? -2.964 -4.025 15.858 1.00 98.25 70 GLY A CA 1
ATOM 546 C C . GLY A 1 70 ? -3.853 -3.848 14.621 1.00 98.25 70 GLY A C 1
ATOM 547 O O . GLY A 1 70 ? -5.031 -4.213 14.677 1.00 98.25 70 GLY A O 1
ATOM 548 N N . ALA A 1 71 ? -3.336 -3.332 13.497 1.00 98.56 71 ALA A N 1
ATOM 549 C CA . ALA A 1 71 ? -4.108 -3.279 12.257 1.00 98.56 71 ALA A CA 1
ATOM 550 C C . ALA A 1 71 ? -4.563 -4.688 11.843 1.00 98.56 71 ALA A C 1
ATOM 552 O O . ALA A 1 71 ? -3.857 -5.676 12.023 1.00 98.56 71 ALA A O 1
ATOM 553 N N . THR A 1 72 ? -5.742 -4.792 11.235 1.00 98.38 72 THR A N 1
ATOM 554 C CA . THR A 1 72 ? -6.268 -6.061 10.703 1.00 98.38 72 THR A CA 1
ATOM 555 C C . THR A 1 72 ? -5.577 -6.468 9.403 1.00 98.38 72 THR A C 1
ATOM 557 O O . THR A 1 72 ? -5.467 -7.653 9.097 1.00 98.38 72 THR A O 1
ATOM 560 N N . GLY A 1 73 ? -5.091 -5.497 8.633 1.00 97.25 73 GLY A N 1
ATOM 561 C CA . GLY A 1 73 ? -4.387 -5.740 7.383 1.00 97.25 73 GLY A CA 1
ATOM 562 C C . GLY A 1 73 ? -4.143 -4.447 6.621 1.00 97.25 73 GLY A C 1
ATOM 563 O O . GLY A 1 73 ? -4.032 -3.373 7.212 1.00 97.25 73 GLY A O 1
ATOM 564 N N . VAL A 1 74 ? -4.109 -4.555 5.296 1.00 98.44 74 VAL A N 1
ATOM 565 C CA . VAL A 1 74 ? -3.798 -3.446 4.394 1.00 98.44 74 VAL A CA 1
ATOM 566 C C . VAL A 1 74 ? -4.857 -3.301 3.304 1.00 98.44 74 VAL A C 1
ATOM 568 O O . VAL A 1 74 ? -5.410 -4.283 2.808 1.00 98.44 74 VAL A O 1
ATOM 571 N N . ILE A 1 75 ? -5.120 -2.056 2.914 1.00 97.50 75 ILE A N 1
ATOM 572 C CA . ILE A 1 75 ? -5.796 -1.701 1.667 1.00 97.50 75 ILE A CA 1
ATOM 573 C C . ILE A 1 75 ? -4.716 -1.188 0.704 1.00 97.50 75 ILE A C 1
ATOM 575 O O . ILE A 1 75 ? -4.385 -0.003 0.686 1.00 97.50 75 ILE A O 1
ATOM 579 N N . SER A 1 76 ? -4.147 -2.122 -0.060 1.00 96.50 76 SER A N 1
ATOM 580 C CA . SER A 1 76 ? -2.827 -1.975 -0.689 1.00 96.50 76 SER A CA 1
ATOM 581 C C . SER A 1 76 ? -2.862 -1.531 -2.154 1.00 96.50 76 SER A C 1
ATOM 583 O O . SER A 1 76 ? -3.649 -2.051 -2.949 1.00 96.50 76 SER A O 1
ATOM 585 N N . VAL A 1 77 ? -1.928 -0.652 -2.540 1.00 96.88 77 VAL A N 1
ATOM 586 C CA . VAL A 1 77 ? -1.614 -0.347 -3.948 1.00 96.88 77 VAL A CA 1
ATOM 587 C C . VAL A 1 77 ? -0.656 -1.399 -4.506 1.00 96.88 77 VAL A C 1
ATOM 589 O O . VAL A 1 77 ? -0.912 -1.974 -5.565 1.00 96.88 77 VAL A O 1
ATOM 592 N N . THR A 1 78 ? 0.404 -1.707 -3.762 1.00 98.38 78 THR A N 1
ATOM 593 C CA . THR A 1 78 ? 1.503 -2.614 -4.129 1.00 98.38 78 THR A CA 1
ATOM 594 C C . THR A 1 78 ? 1.022 -4.035 -4.436 1.00 98.38 78 THR A C 1
ATOM 596 O O . THR A 1 78 ? 1.578 -4.714 -5.303 1.00 98.38 78 THR A O 1
ATOM 599 N N . SER A 1 79 ? -0.090 -4.460 -3.828 1.00 97.38 79 SER A N 1
ATOM 600 C CA . SER A 1 79 ? -0.758 -5.735 -4.125 1.00 97.38 79 SER A CA 1
ATOM 601 C C . SER A 1 79 ? -1.245 -5.878 -5.575 1.00 97.38 79 SER A C 1
ATOM 603 O O . SER A 1 79 ? -1.423 -7.001 -6.032 1.00 97.38 79 SER A O 1
ATOM 605 N N . ASN A 1 80 ? -1.393 -4.785 -6.337 1.00 96.62 80 ASN A N 1
ATOM 606 C CA . ASN A 1 80 ? -1.696 -4.854 -7.776 1.00 96.62 80 ASN A CA 1
ATOM 607 C C . ASN A 1 80 ? -0.516 -5.406 -8.585 1.00 96.62 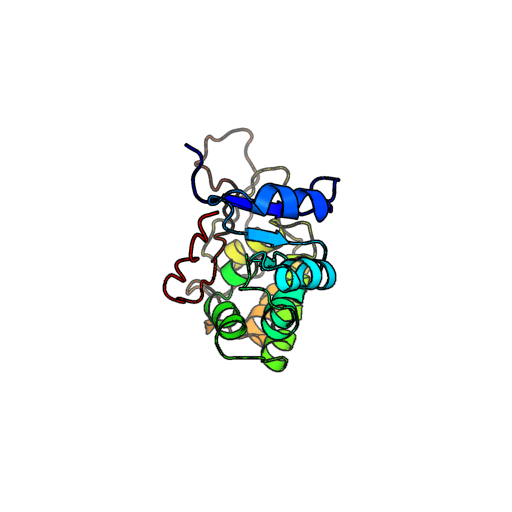80 ASN A C 1
ATOM 609 O O . ASN A 1 80 ? -0.712 -5.886 -9.698 1.00 96.62 80 ASN A O 1
ATOM 613 N N . LEU A 1 81 ? 0.701 -5.317 -8.043 1.00 97.62 81 LEU A N 1
ATOM 614 C CA . LEU A 1 81 ? 1.914 -5.805 -8.685 1.00 97.62 81 LEU A CA 1
ATOM 615 C C . LEU A 1 81 ? 2.350 -7.145 -8.109 1.00 97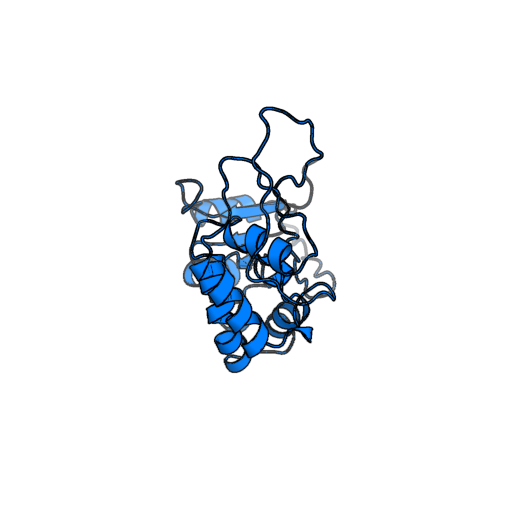.62 81 LEU A C 1
ATOM 617 O O . LEU A 1 81 ? 2.573 -8.067 -8.883 1.00 97.62 81 LEU A O 1
ATOM 621 N N . VAL A 1 82 ? 2.441 -7.261 -6.782 1.00 98.31 82 VAL A N 1
ATOM 622 C CA . VAL A 1 82 ? 2.994 -8.440 -6.089 1.00 98.31 82 VAL A CA 1
ATOM 623 C C . VAL A 1 82 ? 2.011 -9.022 -5.056 1.00 98.31 82 VAL A C 1
ATOM 625 O O . VAL A 1 82 ? 2.327 -9.106 -3.865 1.00 98.31 82 VAL A O 1
ATOM 628 N N . PRO A 1 83 ? 0.797 -9.442 -5.468 1.00 97.44 83 PRO A N 1
ATOM 629 C CA . PRO A 1 83 ? -0.268 -9.844 -4.541 1.00 97.44 83 PRO A CA 1
ATOM 630 C C . PRO A 1 83 ? 0.141 -11.003 -3.625 1.00 97.44 83 PRO A C 1
ATOM 632 O O . PRO A 1 83 ? -0.217 -11.018 -2.449 1.00 97.44 83 PRO A O 1
ATOM 635 N N . GLY A 1 84 ? 0.929 -11.955 -4.139 1.00 96.94 84 GLY A N 1
ATOM 636 C CA . GLY A 1 84 ? 1.445 -13.075 -3.352 1.00 96.94 84 GLY A CA 1
ATOM 637 C C . GLY A 1 84 ? 2.354 -12.618 -2.211 1.00 96.94 84 GLY A C 1
ATOM 638 O O . GLY A 1 84 ? 2.181 -13.067 -1.084 1.00 96.94 84 GLY A O 1
ATOM 639 N N . LEU A 1 85 ? 3.275 -11.684 -2.467 1.00 98.38 85 LEU A N 1
ATOM 640 C CA . LEU A 1 85 ? 4.196 -11.189 -1.440 1.00 98.38 85 LEU A CA 1
ATOM 641 C C . LEU A 1 85 ? 3.486 -10.301 -0.408 1.00 98.38 85 LEU A C 1
ATOM 643 O O . LEU A 1 85 ? 3.722 -10.469 0.785 1.00 98.38 85 LEU A O 1
ATOM 647 N N . MET A 1 86 ? 2.556 -9.438 -0.838 1.00 98.31 86 MET A N 1
ATOM 648 C CA . MET A 1 86 ? 1.740 -8.648 0.098 1.00 98.31 86 MET A CA 1
ATOM 649 C C . MET A 1 86 ? 0.860 -9.540 0.979 1.00 98.31 86 MET A C 1
ATOM 651 O O . MET A 1 86 ? 0.707 -9.276 2.168 1.00 98.31 86 MET A O 1
ATOM 655 N N . ARG A 1 87 ? 0.320 -10.639 0.434 1.00 97.88 87 ARG A N 1
ATOM 656 C CA . ARG A 1 87 ? -0.383 -11.644 1.239 1.00 97.88 87 ARG A CA 1
ATOM 657 C C . ARG A 1 87 ? 0.553 -12.255 2.283 1.00 97.88 87 ARG A C 1
ATOM 659 O O . ARG A 1 87 ? 0.181 -12.317 3.448 1.00 97.88 87 ARG A O 1
ATOM 666 N N . ARG A 1 88 ? 1.758 -12.680 1.900 1.00 97.56 88 ARG A N 1
ATOM 667 C CA . ARG A 1 88 ? 2.725 -13.256 2.850 1.00 97.56 88 ARG A CA 1
ATOM 668 C C . ARG A 1 88 ? 3.030 -12.297 4.002 1.00 97.56 88 ARG A C 1
ATOM 670 O O . ARG A 1 88 ? 2.893 -12.703 5.153 1.00 97.56 88 ARG A O 1
ATOM 677 N N . LEU A 1 89 ? 3.281 -11.017 3.700 1.00 97.56 89 LEU A N 1
ATOM 678 C CA . LEU A 1 89 ? 3.496 -9.971 4.711 1.00 97.56 89 LEU A CA 1
ATOM 679 C C . LEU A 1 89 ? 2.358 -9.844 5.735 1.00 97.56 89 LEU A C 1
ATOM 681 O O . LEU A 1 89 ? 2.616 -9.451 6.869 1.00 97.56 89 LEU A O 1
ATOM 685 N N . MET A 1 90 ? 1.111 -10.137 5.351 1.00 98.12 90 MET A N 1
ATOM 686 C CA . MET A 1 90 ? -0.065 -9.973 6.217 1.00 98.12 90 MET A CA 1
ATOM 687 C C . MET A 1 90 ? -0.452 -11.235 6.998 1.00 98.12 90 MET A C 1
ATOM 689 O O . MET A 1 90 ? -1.169 -11.128 7.993 1.00 98.12 90 MET A O 1
ATOM 693 N N . PHE A 1 91 ? -0.026 -12.423 6.551 1.00 97.00 91 PHE A N 1
ATOM 694 C CA . PHE A 1 91 ? -0.532 -13.701 7.073 1.00 97.00 91 PHE A CA 1
ATOM 695 C C . PHE A 1 91 ? 0.531 -14.644 7.638 1.00 97.00 91 PHE A C 1
ATOM 697 O O . PHE A 1 91 ? 0.178 -15.509 8.435 1.00 97.00 91 PHE A O 1
ATOM 704 N N . GLU A 1 92 ? 1.802 -14.518 7.249 1.00 97.12 92 GLU A N 1
ATOM 705 C CA . GLU A 1 92 ? 2.852 -15.488 7.616 1.00 97.12 92 GLU A CA 1
ATOM 706 C C . GLU A 1 92 ? 3.682 -15.062 8.840 1.00 97.12 92 GLU A C 1
ATOM 708 O O . GLU A 1 92 ? 4.654 -15.723 9.194 1.00 97.12 92 GLU A O 1
ATOM 713 N N . GLY A 1 93 ? 3.267 -13.996 9.529 1.00 95.31 93 GLY A N 1
ATOM 714 C CA . GLY A 1 93 ? 3.984 -13.430 10.670 1.00 95.31 93 GLY A CA 1
ATOM 715 C C . GLY A 1 93 ? 4.881 -12.255 10.282 1.00 95.31 93 GLY A C 1
ATOM 716 O O . GLY A 1 93 ? 4.924 -11.827 9.128 1.00 95.31 93 GLY A O 1
ATOM 717 N N . LYS A 1 94 ? 5.587 -11.720 11.283 1.00 97.88 94 LYS A N 1
ATOM 718 C CA . LYS A 1 94 ? 6.512 -10.595 11.116 1.00 97.88 94 LYS A CA 1
ATOM 719 C C . LYS A 1 94 ? 7.717 -11.032 10.276 1.00 97.88 94 LYS A C 1
ATOM 721 O O . LYS A 1 94 ? 8.488 -11.885 10.708 1.00 97.88 94 LYS A O 1
ATOM 726 N N . ASP A 1 95 ? 7.892 -10.425 9.105 1.00 98.31 95 ASP A N 1
ATOM 727 C CA . ASP A 1 95 ? 8.984 -10.696 8.164 1.00 98.31 95 ASP A CA 1
ATOM 728 C C . ASP A 1 95 ? 9.598 -9.373 7.684 1.00 98.31 95 ASP A C 1
ATOM 730 O O . ASP A 1 95 ? 9.326 -8.861 6.594 1.00 98.31 95 ASP A O 1
ATOM 734 N N . SER A 1 96 ? 10.455 -8.802 8.534 1.00 98.44 96 SER A N 1
ATOM 735 C CA . SER A 1 96 ? 11.146 -7.544 8.243 1.00 98.44 96 SER A CA 1
ATOM 736 C C . SER A 1 96 ? 12.096 -7.647 7.045 1.00 98.44 96 SER A C 1
ATOM 738 O O . SER A 1 96 ? 12.368 -6.630 6.411 1.00 98.44 96 SER A O 1
ATOM 740 N N . ALA A 1 97 ? 12.587 -8.845 6.706 1.00 98.62 97 ALA A N 1
ATOM 741 C CA . ALA A 1 97 ? 13.455 -9.043 5.547 1.00 98.62 97 ALA A CA 1
ATOM 742 C C . ALA A 1 97 ? 12.657 -8.941 4.240 1.00 98.62 97 ALA A C 1
ATOM 744 O O . ALA A 1 97 ? 13.079 -8.246 3.313 1.00 98.62 97 ALA A O 1
ATOM 745 N N . LEU A 1 98 ? 11.479 -9.573 4.175 1.00 98.56 98 LEU A N 1
ATOM 746 C CA . LEU A 1 98 ? 10.559 -9.403 3.052 1.00 98.56 98 LEU A CA 1
ATOM 747 C C . LEU A 1 98 ? 10.050 -7.963 2.960 1.00 98.56 98 LEU A C 1
ATOM 749 O O . LEU A 1 98 ? 9.996 -7.422 1.856 1.00 98.56 98 LEU A O 1
ATOM 753 N N . ASN A 1 99 ? 9.723 -7.331 4.092 1.00 98.69 99 ASN A N 1
ATOM 754 C CA . ASN A 1 99 ? 9.300 -5.932 4.102 1.00 98.69 99 ASN A CA 1
ATOM 755 C C . ASN A 1 99 ? 10.388 -5.031 3.498 1.00 98.69 99 ASN A C 1
ATOM 757 O O . ASN A 1 99 ? 10.135 -4.319 2.530 1.00 98.69 99 ASN A O 1
ATOM 761 N N . ALA A 1 100 ? 11.632 -5.155 3.976 1.00 98.69 100 ALA A N 1
ATOM 762 C CA . ALA A 1 100 ? 12.770 -4.404 3.449 1.00 98.69 100 ALA A CA 1
ATOM 763 C C . ALA A 1 100 ? 13.022 -4.666 1.954 1.00 98.69 100 ALA A C 1
ATOM 765 O O . ALA A 1 100 ? 13.366 -3.743 1.220 1.00 98.69 100 ALA A O 1
ATOM 766 N N . LYS A 1 101 ? 12.802 -5.901 1.479 1.00 98.56 101 LYS A N 1
ATOM 767 C CA . LYS A 1 101 ? 12.893 -6.248 0.050 1.00 98.56 101 LYS A CA 1
ATOM 768 C C . LYS A 1 101 ? 11.835 -5.529 -0.802 1.00 98.56 101 LYS A C 1
ATOM 770 O O . LYS A 1 101 ? 12.073 -5.297 -1.986 1.00 98.56 101 LYS A O 1
ATOM 775 N N . LEU A 1 102 ? 10.675 -5.194 -0.235 1.00 98.75 102 LEU A N 1
ATOM 776 C CA . LEU A 1 102 ? 9.565 -4.552 -0.945 1.00 98.75 102 LEU A CA 1
ATOM 777 C C . LEU A 1 102 ? 9.568 -3.020 -0.859 1.00 98.75 102 LEU A C 1
ATOM 779 O O . LEU A 1 102 ? 9.006 -2.389 -1.755 1.00 98.75 102 LEU A O 1
ATOM 783 N N . LEU A 1 103 ? 10.233 -2.424 0.137 1.00 98.75 103 LEU A N 1
ATOM 784 C CA . LEU A 1 103 ? 10.313 -0.964 0.291 1.00 98.75 103 LEU A CA 1
ATOM 785 C C . LEU A 1 103 ? 10.773 -0.230 -0.986 1.00 98.75 103 LEU A C 1
ATOM 787 O O . LEU A 1 103 ? 10.090 0.713 -1.373 1.00 98.75 103 LEU A O 1
ATOM 791 N N . PRO A 1 104 ? 11.804 -0.676 -1.740 1.00 98.75 104 PRO A N 1
ATOM 792 C CA . PRO A 1 104 ? 12.187 0.002 -2.983 1.00 98.75 104 PRO A CA 1
ATOM 793 C C . PRO A 1 104 ? 11.069 0.051 -4.037 1.00 98.75 104 PRO A C 1
ATOM 795 O O . PRO A 1 104 ? 10.966 1.014 -4.797 1.00 98.75 104 PRO A O 1
ATOM 798 N N . LEU A 1 105 ? 10.214 -0.979 -4.096 1.00 98.81 105 LEU A N 1
ATOM 799 C CA . LEU A 1 105 ? 9.050 -0.991 -4.983 1.00 98.81 105 LEU A CA 1
ATOM 800 C C . LEU A 1 105 ? 7.970 -0.019 -4.496 1.00 98.81 105 LEU A C 1
ATOM 802 O O . LEU A 1 105 ? 7.378 0.684 -5.315 1.00 98.81 105 LEU A O 1
ATOM 806 N N . MET A 1 106 ? 7.715 0.013 -3.187 1.00 98.62 106 MET A N 1
ATOM 807 C CA . MET A 1 106 ? 6.755 0.929 -2.569 1.00 98.62 106 MET A CA 1
ATOM 808 C C . MET A 1 106 ? 7.193 2.384 -2.789 1.00 98.62 106 MET A C 1
ATOM 810 O O . MET A 1 106 ? 6.436 3.165 -3.360 1.00 98.62 106 MET A O 1
ATOM 814 N N . ASP A 1 107 ? 8.448 2.720 -2.495 1.00 98.50 107 ASP A N 1
ATOM 815 C CA . ASP A 1 107 ? 9.016 4.052 -2.733 1.00 98.50 107 ASP A CA 1
ATOM 816 C C . ASP A 1 107 ? 8.889 4.472 -4.204 1.00 98.50 107 ASP A C 1
ATOM 818 O O . ASP A 1 107 ? 8.493 5.596 -4.522 1.00 98.50 107 ASP A O 1
ATOM 822 N N . TRP A 1 108 ? 9.168 3.551 -5.132 1.00 98.69 108 TRP A N 1
ATOM 823 C CA . TRP A 1 108 ? 9.024 3.815 -6.562 1.00 98.69 108 TRP A CA 1
ATOM 824 C C . TRP A 1 108 ? 7.565 4.080 -6.965 1.00 98.69 108 TRP A C 1
ATOM 826 O O . TRP A 1 108 ? 7.297 4.984 -7.762 1.00 98.69 108 TRP A O 1
ATOM 836 N N . LEU A 1 109 ? 6.614 3.319 -6.413 1.00 98.19 109 LEU A N 1
ATOM 837 C CA . LEU A 1 109 ? 5.182 3.453 -6.701 1.00 98.19 109 LEU A CA 1
ATOM 838 C C . LEU A 1 109 ? 4.617 4.813 -6.285 1.00 98.19 109 LEU A C 1
ATOM 840 O O . LEU A 1 109 ? 3.715 5.322 -6.959 1.00 98.19 109 LEU A O 1
ATOM 844 N N . PHE A 1 110 ? 5.149 5.385 -5.205 1.00 96.31 110 PHE A N 1
ATOM 845 C CA . PHE A 1 110 ? 4.705 6.651 -4.625 1.00 96.31 110 PHE A CA 1
ATOM 846 C C . PHE A 1 110 ? 5.645 7.830 -4.929 1.00 96.31 110 PHE A C 1
ATOM 848 O O . PHE A 1 110 ? 5.450 8.915 -4.387 1.00 96.31 110 PHE A O 1
ATOM 855 N N . HIS A 1 111 ? 6.607 7.658 -5.849 1.00 96.31 111 HIS A N 1
ATOM 856 C CA . HIS A 1 111 ? 7.468 8.746 -6.332 1.00 96.31 111 HIS A CA 1
ATOM 857 C C . HIS A 1 111 ? 6.667 9.935 -6.890 1.00 96.31 111 HIS A C 1
ATOM 859 O O . HIS A 1 111 ? 7.035 11.085 -6.680 1.00 96.31 111 HIS A O 1
ATOM 865 N N . GLU A 1 112 ? 5.566 9.638 -7.581 1.00 95.00 112 GLU A N 1
ATOM 866 C CA . GLU A 1 112 ? 4.529 10.596 -7.965 1.00 95.00 112 GLU A CA 1
ATOM 867 C C . GLU A 1 112 ? 3.208 10.193 -7.298 1.00 95.00 112 GLU A C 1
ATOM 869 O O . GLU A 1 112 ? 3.014 9.005 -7.001 1.00 95.00 112 GLU A O 1
ATOM 874 N N . PRO A 1 113 ? 2.248 11.118 -7.102 1.00 91.25 113 PRO A N 1
ATOM 875 C CA . PRO A 1 113 ? 0.971 10.782 -6.492 1.00 91.25 113 PRO A CA 1
ATOM 876 C C . PRO A 1 113 ? 0.290 9.588 -7.182 1.00 91.25 113 PRO A C 1
ATOM 878 O O . PRO A 1 113 ? -0.004 9.609 -8.382 1.00 91.25 113 PRO A O 1
ATOM 881 N N . ASN A 1 114 ? -0.012 8.540 -6.404 1.00 89.50 114 ASN A N 1
ATOM 882 C CA . ASN A 1 114 ? -0.797 7.392 -6.880 1.00 89.50 114 ASN A CA 1
ATOM 883 C C . ASN A 1 114 ? -2.095 7.895 -7.563 1.00 89.50 114 ASN A C 1
ATOM 885 O O . ASN A 1 114 ? -2.767 8.750 -6.958 1.00 89.50 114 ASN A O 1
ATOM 889 N N . PRO A 1 115 ? -2.445 7.416 -8.784 1.00 95.25 115 PRO A N 1
ATOM 890 C CA . PRO A 1 115 ? -2.020 6.152 -9.413 1.00 95.25 115 PRO A CA 1
ATOM 891 C C . PRO A 1 115 ? -0.961 6.206 -10.533 1.00 95.25 115 PRO A C 1
ATOM 893 O O . PRO A 1 115 ? -0.858 5.258 -11.312 1.00 95.25 115 PRO A O 1
ATOM 896 N N . ILE A 1 116 ? -0.151 7.265 -10.639 1.00 95.88 116 ILE A N 1
ATOM 897 C CA . ILE A 1 116 ? 0.829 7.406 -11.739 1.00 95.88 116 ILE A CA 1
ATOM 898 C C . ILE A 1 116 ? 1.833 6.235 -11.800 1.00 95.88 116 ILE A C 1
ATOM 900 O O . ILE A 1 116 ? 2.027 5.644 -12.872 1.00 95.88 116 ILE A O 1
ATOM 904 N N . GLY A 1 117 ? 2.432 5.865 -10.663 1.00 97.56 117 GLY A N 1
ATOM 905 C CA . GLY A 1 117 ? 3.398 4.764 -10.579 1.00 97.56 117 GLY A CA 1
ATOM 906 C C . GLY A 1 117 ? 2.790 3.416 -10.965 1.00 97.56 117 GLY A C 1
ATOM 907 O O . GLY A 1 117 ? 3.272 2.762 -11.892 1.00 97.56 117 GLY A O 1
ATOM 908 N N . VAL A 1 118 ? 1.677 3.027 -10.330 1.00 97.69 118 VAL A N 1
ATOM 909 C CA . VAL A 1 118 ? 1.028 1.727 -10.582 1.00 97.69 118 VAL A CA 1
ATOM 910 C C . VAL A 1 118 ? 0.506 1.596 -12.018 1.00 97.69 118 VAL A C 1
ATOM 912 O O . VAL A 1 118 ? 0.706 0.556 -12.645 1.00 97.69 118 VAL A O 1
ATOM 915 N N . ASN A 1 119 ? -0.068 2.659 -12.596 1.00 96.50 119 ASN A N 1
ATOM 916 C CA . ASN A 1 119 ? -0.508 2.650 -13.995 1.00 96.50 119 ASN A CA 1
ATOM 917 C C . ASN A 1 119 ? 0.673 2.458 -14.955 1.00 96.50 119 ASN A C 1
ATOM 919 O O . ASN A 1 119 ? 0.568 1.727 -15.942 1.00 96.50 119 ASN A O 1
ATOM 923 N N . THR A 1 120 ? 1.811 3.089 -14.653 1.00 97.38 120 THR A N 1
ATOM 924 C CA . THR A 1 120 ? 3.038 2.922 -15.438 1.00 97.38 120 THR A CA 1
ATOM 925 C C . THR A 1 120 ? 3.540 1.480 -15.336 1.00 97.38 120 THR A C 1
ATOM 927 O O . THR A 1 120 ? 3.768 0.847 -16.366 1.00 97.38 120 THR A O 1
ATOM 930 N N . ALA A 1 121 ? 3.651 0.935 -14.122 1.00 97.94 121 ALA A N 1
ATOM 931 C CA . ALA A 1 121 ? 4.140 -0.420 -13.879 1.00 97.94 121 ALA A CA 1
ATOM 932 C C . ALA A 1 121 ? 3.278 -1.500 -14.552 1.00 97.94 121 ALA A C 1
ATOM 934 O O . ALA A 1 121 ? 3.810 -2.368 -15.242 1.00 97.94 121 ALA A O 1
ATOM 935 N N . LEU A 1 122 ? 1.948 -1.427 -14.426 1.00 97.88 122 LEU A N 1
ATOM 936 C CA . LEU A 1 122 ? 1.034 -2.394 -15.050 1.00 97.88 122 LEU A CA 1
ATOM 937 C C . LEU A 1 122 ? 1.124 -2.376 -16.582 1.00 97.88 122 LEU A C 1
ATOM 939 O O . LEU A 1 122 ? 1.019 -3.425 -17.224 1.00 97.88 122 LEU A O 1
ATOM 943 N N . ALA A 1 123 ? 1.361 -1.202 -17.176 1.00 96.69 123 ALA A N 1
ATOM 944 C CA . ALA A 1 123 ? 1.641 -1.098 -18.602 1.00 96.69 123 ALA A CA 1
ATOM 945 C C . ALA A 1 123 ? 2.995 -1.734 -18.966 1.00 96.69 123 ALA A C 1
ATOM 947 O O . ALA A 1 123 ? 3.083 -2.442 -19.968 1.00 96.69 123 ALA A O 1
ATOM 948 N N . GLN A 1 124 ? 4.036 -1.548 -18.141 1.00 97.62 124 GLN A N 1
ATOM 949 C CA . GLN A 1 124 ? 5.358 -2.165 -18.345 1.00 97.62 124 GLN A CA 1
ATOM 950 C C . GLN A 1 124 ? 5.336 -3.691 -18.208 1.00 97.62 124 GLN A C 1
ATOM 952 O O . GLN A 1 124 ? 6.105 -4.361 -18.892 1.00 97.62 124 GLN A O 1
ATOM 957 N N . LEU A 1 125 ? 4.449 -4.237 -17.373 1.00 97.31 125 LEU A N 1
ATOM 958 C CA . LEU A 1 125 ? 4.204 -5.680 -17.235 1.00 97.31 125 LEU A CA 1
ATOM 959 C C . LEU A 1 125 ? 3.279 -6.245 -18.329 1.00 97.31 125 LEU A C 1
ATOM 961 O O . LEU A 1 125 ? 3.061 -7.453 -18.400 1.00 97.31 125 LEU A O 1
ATOM 965 N N . GLY A 1 126 ? 2.714 -5.387 -19.184 1.00 95.62 126 GLY A N 1
ATOM 966 C CA . GLY A 1 126 ? 1.873 -5.790 -20.309 1.00 95.62 126 GLY A CA 1
ATOM 967 C C . GLY A 1 126 ? 0.480 -6.303 -19.930 1.00 95.62 126 GLY A C 1
ATOM 968 O O . GLY A 1 126 ? -0.176 -6.906 -20.781 1.00 95.62 126 GLY A O 1
ATOM 969 N N . VAL A 1 127 ? 0.029 -6.065 -18.693 1.00 94.38 127 VAL A N 1
ATOM 970 C CA . VAL A 1 127 ? -1.313 -6.438 -18.194 1.00 94.38 127 VAL A CA 1
ATOM 971 C C . VAL A 1 127 ? -2.326 -5.296 -18.298 1.00 94.38 127 VAL A C 1
ATOM 973 O O . VAL A 1 127 ? -3.528 -5.523 -18.211 1.00 94.38 127 VAL A O 1
ATOM 976 N N . SER A 1 128 ? -1.851 -4.072 -18.536 1.00 93.75 128 SER A N 1
ATOM 977 C CA . SER A 1 128 ? -2.677 -2.912 -18.865 1.00 93.75 128 SER A CA 1
ATOM 978 C C . SER A 1 128 ? -2.166 -2.241 -20.138 1.00 93.75 128 SER A C 1
ATOM 980 O O . SER A 1 128 ? -0.983 -2.318 -20.473 1.00 93.75 128 SER A O 1
ATOM 982 N N . ARG A 1 129 ? -3.057 -1.579 -20.879 1.00 92.06 129 ARG A N 1
ATOM 983 C CA . ARG A 1 129 ? -2.649 -0.785 -22.046 1.00 92.06 129 ARG A CA 1
ATOM 984 C C . ARG A 1 129 ? -1.945 0.495 -21.564 1.00 92.06 129 ARG A C 1
ATOM 986 O O . ARG A 1 129 ? -2.370 1.057 -20.558 1.00 92.06 129 ARG A O 1
ATOM 993 N N . PRO A 1 130 ? -0.928 1.008 -22.283 1.00 92.25 130 PRO A N 1
ATOM 994 C CA . PRO A 1 130 ? -0.233 2.252 -21.937 1.00 92.25 130 PRO A CA 1
ATOM 995 C C . PRO A 1 130 ? -1.084 3.489 -22.289 1.00 92.25 130 PRO A C 1
ATOM 997 O O . PRO A 1 130 ? -0.711 4.303 -23.133 1.00 92.25 130 PRO A O 1
ATOM 1000 N N . VAL A 1 131 ? -2.258 3.603 -21.665 1.00 91.56 131 VAL A N 1
ATOM 1001 C CA . VAL A 1 131 ? -3.255 4.656 -21.892 1.00 91.56 131 VAL A CA 1
ATOM 1002 C C . VAL A 1 131 ? -3.585 5.310 -20.559 1.00 91.56 131 VAL A C 1
ATOM 1004 O O . VAL A 1 131 ? -3.973 4.634 -19.610 1.00 91.56 131 VAL A O 1
ATOM 1007 N N . PHE A 1 132 ? -3.439 6.631 -20.499 1.00 88.94 132 PHE A N 1
ATOM 1008 C CA . PHE A 1 132 ? -3.676 7.418 -19.294 1.00 88.94 132 PHE A CA 1
ATOM 1009 C C . PHE A 1 132 ? -4.860 8.354 -19.508 1.00 88.94 132 PHE A C 1
ATOM 1011 O O . PHE A 1 132 ? -4.989 8.986 -20.558 1.00 88.94 132 PHE A O 1
ATOM 1018 N N . ARG A 1 133 ? -5.725 8.451 -18.495 1.00 89.81 133 ARG A N 1
ATOM 1019 C CA . ARG A 1 133 ? -6.714 9.526 -18.410 1.00 89.81 133 ARG A CA 1
ATOM 1020 C C . ARG A 1 133 ? -6.059 10.725 -17.746 1.00 89.81 133 ARG A C 1
ATOM 1022 O O . ARG A 1 133 ? -5.466 10.585 -16.676 1.00 89.81 133 ARG A O 1
ATOM 1029 N N . LEU A 1 134 ? -6.207 11.893 -18.362 1.00 91.75 134 LEU A N 1
ATOM 1030 C CA . LEU A 1 134 ? -5.787 13.144 -17.745 1.00 91.75 134 LEU A CA 1
ATOM 1031 C C . LEU A 1 134 ? -6.541 13.362 -16.417 1.00 91.75 134 LEU A C 1
ATOM 1033 O O . LEU A 1 134 ? -7.697 12.944 -16.304 1.00 91.75 134 LEU A O 1
ATOM 1037 N N . PRO A 1 135 ? -5.895 13.976 -15.409 1.00 94.56 135 PRO A N 1
ATOM 1038 C CA . PRO A 1 135 ? -4.618 14.699 -15.486 1.00 94.56 135 PRO A CA 1
ATOM 1039 C C . PRO A 1 135 ? -3.357 13.821 -15.369 1.00 94.56 135 PRO A C 1
ATOM 1041 O O . PRO A 1 135 ? -2.252 14.354 -15.371 1.00 94.56 135 PRO A O 1
ATOM 1044 N N . TYR A 1 136 ? -3.486 12.496 -15.259 1.00 93.06 136 TYR A N 1
ATOM 1045 C CA . TYR A 1 136 ? -2.332 11.619 -15.065 1.00 93.06 136 TYR A CA 1
ATOM 1046 C C . TYR A 1 136 ? -1.506 11.450 -16.340 1.00 93.06 136 TYR A C 1
ATOM 1048 O O . TYR A 1 136 ? -2.042 11.272 -17.434 1.00 93.06 136 TYR A O 1
ATOM 1056 N N . VAL A 1 137 ? -0.188 11.422 -16.165 1.00 93.50 137 VAL A N 1
ATOM 1057 C CA . VAL A 1 137 ? 0.802 11.144 -17.210 1.00 93.50 137 VAL A CA 1
ATOM 1058 C C . VAL A 1 137 ? 1.748 10.041 -16.725 1.00 93.50 137 VAL A C 1
ATOM 1060 O O . VAL A 1 137 ? 1.919 9.887 -15.515 1.00 93.50 137 VAL A O 1
ATOM 1063 N N . PRO A 1 138 ? 2.331 9.228 -17.623 1.00 93.50 138 PRO A N 1
ATOM 1064 C CA . PRO A 1 138 ? 3.231 8.152 -17.220 1.00 93.50 138 PRO A CA 1
ATOM 1065 C C . PRO A 1 138 ? 4.534 8.688 -16.622 1.00 93.50 138 PRO A C 1
ATOM 1067 O O . PRO A 1 138 ? 5.011 9.758 -17.005 1.00 93.50 138 PRO A O 1
ATOM 1070 N N . LEU A 1 139 ? 5.168 7.892 -15.756 1.00 95.94 139 LEU A N 1
ATOM 1071 C CA . LEU A 1 139 ? 6.499 8.216 -15.234 1.00 95.94 139 LEU A CA 1
ATOM 1072 C C . LEU A 1 139 ? 7.540 8.333 -16.363 1.00 95.94 139 LEU A C 1
ATOM 1074 O O . LEU A 1 139 ? 7.441 7.622 -17.375 1.00 95.94 139 LEU A O 1
ATOM 1078 N N . PRO A 1 140 ? 8.580 9.173 -16.194 1.00 95.44 140 PRO A N 1
ATOM 1079 C CA . PRO A 1 140 ? 9.621 9.370 -17.199 1.00 95.44 140 PRO A CA 1
ATOM 1080 C C . PRO A 1 140 ? 10.436 8.094 -17.454 1.00 95.44 140 PRO A C 1
ATOM 1082 O O . PRO A 1 140 ? 10.492 7.179 -16.631 1.00 95.44 140 PRO A O 1
ATOM 1085 N N . LEU A 1 141 ? 11.124 8.037 -18.601 1.00 95.44 141 LEU A N 1
ATOM 1086 C CA . LEU A 1 141 ? 11.879 6.849 -19.027 1.00 95.44 141 LEU A CA 1
ATOM 1087 C C . LEU A 1 141 ? 12.897 6.374 -17.981 1.00 95.44 141 LEU A C 1
ATOM 1089 O O . LEU A 1 141 ? 13.024 5.171 -17.776 1.00 95.44 141 LEU A O 1
ATOM 1093 N N . ALA A 1 142 ? 13.588 7.296 -17.305 1.00 96.62 142 ALA A N 1
ATOM 1094 C CA . ALA A 1 142 ? 14.546 6.954 -16.255 1.00 96.62 142 ALA A CA 1
ATOM 1095 C C . ALA A 1 142 ? 13.896 6.111 -15.142 1.00 96.62 142 ALA A C 1
ATOM 1097 O O . ALA A 1 142 ? 14.415 5.052 -14.793 1.00 96.62 142 ALA A O 1
ATOM 1098 N N . LYS A 1 143 ? 12.705 6.511 -14.676 1.00 97.94 143 LYS A N 1
ATOM 1099 C CA . LYS A 1 143 ? 11.934 5.769 -13.671 1.00 97.94 143 LYS A CA 1
ATOM 1100 C C . LYS A 1 143 ? 11.409 4.437 -14.194 1.00 97.94 143 LYS A C 1
ATOM 1102 O O . LYS A 1 143 ? 11.434 3.447 -13.473 1.00 97.94 143 LYS A O 1
ATOM 1107 N N . ARG A 1 144 ? 11.022 4.357 -15.466 1.00 97.88 144 ARG A N 1
ATOM 1108 C CA . ARG A 1 144 ? 10.629 3.079 -16.085 1.00 97.88 144 ARG A CA 1
ATOM 1109 C C . ARG A 1 144 ? 11.787 2.084 -16.180 1.00 97.88 144 ARG A C 1
ATOM 1111 O O . ARG A 1 144 ? 11.576 0.885 -16.019 1.00 97.88 144 ARG A O 1
ATOM 1118 N N . ILE A 1 145 ? 13.006 2.563 -16.430 1.00 97.44 145 ILE A N 1
ATOM 1119 C CA . ILE A 1 145 ? 14.221 1.732 -16.420 1.00 97.44 145 ILE A CA 1
ATOM 1120 C C . ILE A 1 145 ? 14.544 1.264 -14.996 1.00 97.44 145 ILE A C 1
ATOM 1122 O O . ILE A 1 145 ? 14.943 0.117 -14.813 1.00 97.44 145 ILE A O 1
ATOM 1126 N N . GLU A 1 146 ? 14.348 2.121 -13.994 1.00 98.06 146 GLU A N 1
ATOM 1127 C CA . GLU A 1 146 ? 14.478 1.761 -12.576 1.00 98.06 146 GLU A CA 1
ATOM 1128 C C . GLU A 1 146 ? 13.521 0.620 -12.198 1.00 98.06 146 GLU A C 1
ATOM 1130 O O . GLU A 1 146 ? 13.964 -0.385 -11.649 1.00 98.06 146 GLU A O 1
ATOM 1135 N N . PHE A 1 147 ? 12.252 0.689 -12.618 1.00 98.50 147 PHE A N 1
ATOM 1136 C CA . PHE A 1 147 ? 11.276 -0.383 -12.383 1.00 98.50 147 PHE A CA 1
ATOM 1137 C C . PHE A 1 147 ? 11.705 -1.736 -12.965 1.00 98.50 147 PHE A C 1
ATOM 1139 O O . PHE A 1 147 ? 11.532 -2.769 -12.327 1.00 98.50 147 PHE A O 1
ATOM 1146 N N . VAL A 1 148 ? 12.331 -1.753 -14.149 1.00 98.12 148 VAL A N 1
ATOM 1147 C CA . VAL A 1 148 ? 12.869 -2.995 -14.736 1.00 98.12 148 VAL A CA 1
ATOM 1148 C C . VAL A 1 148 ? 13.933 -3.630 -13.832 1.00 98.12 148 VAL A C 1
ATOM 1150 O O . VAL A 1 148 ? 14.013 -4.856 -13.765 1.00 98.12 148 VAL A O 1
ATOM 1153 N N . LYS A 1 149 ? 14.750 -2.827 -13.136 1.00 98.06 149 LYS A N 1
ATOM 1154 C CA . LYS A 1 149 ? 15.742 -3.335 -12.174 1.00 98.06 149 LYS A CA 1
ATOM 1155 C C . LYS A 1 149 ? 15.057 -3.893 -10.928 1.00 98.06 149 LYS A C 1
ATOM 1157 O O . LYS A 1 149 ? 15.333 -5.032 -10.572 1.00 98.06 149 LYS A O 1
ATOM 1162 N N . ILE A 1 150 ? 14.095 -3.154 -10.371 1.00 98.62 150 ILE A N 1
ATOM 1163 C CA . ILE A 1 150 ? 13.293 -3.585 -9.213 1.00 98.62 150 ILE A CA 1
ATOM 1164 C C . ILE A 1 150 ? 12.612 -4.935 -9.489 1.00 98.62 150 ILE A C 1
ATOM 1166 O O . I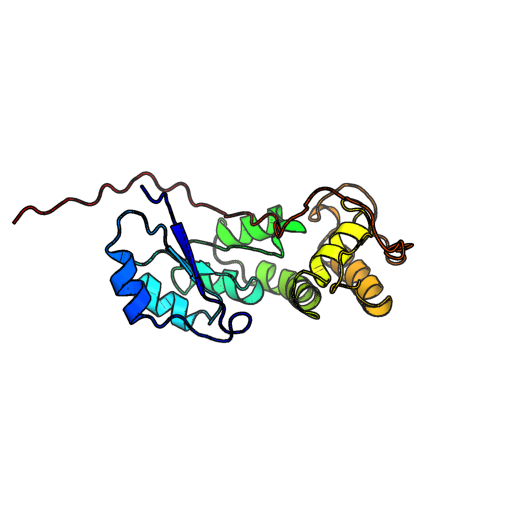LE A 1 150 ? 12.676 -5.841 -8.662 1.00 98.62 150 ILE A O 1
ATOM 1170 N N . VAL A 1 151 ? 12.016 -5.119 -10.674 1.00 98.44 151 VAL A N 1
ATOM 1171 C CA . VAL A 1 151 ? 11.386 -6.394 -11.061 1.00 98.44 151 VAL A CA 1
ATOM 1172 C C . VAL A 1 151 ? 12.392 -7.549 -11.074 1.00 98.44 151 VAL A C 1
ATOM 1174 O O . VAL A 1 151 ? 12.065 -8.645 -10.624 1.00 98.44 151 VAL A O 1
ATOM 1177 N N . LYS A 1 152 ? 13.618 -7.317 -11.558 1.00 97.50 152 LYS A N 1
ATOM 1178 C CA . LYS A 1 152 ? 14.678 -8.338 -11.571 1.00 97.50 152 LYS A CA 1
ATOM 1179 C C . LYS A 1 152 ? 15.177 -8.679 -10.168 1.00 97.50 152 LYS A C 1
ATOM 1181 O O . LYS A 1 152 ? 15.399 -9.848 -9.888 1.00 97.50 152 LYS A O 1
ATOM 1186 N N . GLU A 1 153 ? 15.352 -7.678 -9.311 1.00 98.06 153 GLU A N 1
ATOM 1187 C CA . GLU A 1 153 ? 15.826 -7.856 -7.931 1.00 98.06 153 GLU A CA 1
ATOM 1188 C C . GLU A 1 153 ? 14.786 -8.557 -7.050 1.00 98.06 153 GLU A C 1
ATOM 1190 O O . GLU A 1 153 ? 15.126 -9.409 -6.227 1.00 98.06 153 GLU A O 1
ATOM 1195 N N . ILE A 1 154 ? 13.502 -8.235 -7.237 1.00 98.44 154 ILE A N 1
ATOM 1196 C CA . ILE A 1 154 ? 12.422 -8.895 -6.505 1.00 98.44 154 ILE A CA 1
ATOM 1197 C C . ILE A 1 154 ? 12.190 -10.318 -7.025 1.00 98.44 154 ILE A C 1
ATOM 1199 O O . ILE A 1 154 ? 12.016 -11.216 -6.199 1.00 98.44 154 ILE A O 1
ATOM 1203 N N . GLY A 1 155 ? 12.239 -10.517 -8.345 1.00 98.31 155 GLY A N 1
ATOM 1204 C CA . GLY A 1 155 ? 11.902 -11.762 -9.040 1.00 98.31 155 GLY A CA 1
ATOM 1205 C C . GLY A 1 155 ? 10.627 -11.584 -9.867 1.00 98.31 155 GLY A C 1
ATOM 1206 O O . GLY A 1 155 ? 9.558 -11.298 -9.319 1.00 98.31 155 GLY A O 1
ATOM 1207 N N . ARG A 1 156 ? 10.720 -11.724 -11.199 1.00 98.06 156 ARG A N 1
ATOM 1208 C CA . ARG A 1 156 ? 9.601 -11.483 -12.136 1.00 98.06 156 ARG A CA 1
ATOM 1209 C C . ARG A 1 156 ? 8.410 -12.402 -11.860 1.00 98.06 156 ARG A C 1
ATOM 1211 O O . ARG A 1 156 ? 7.275 -11.981 -12.065 1.00 98.06 156 ARG A O 1
ATOM 1218 N N . GLU A 1 157 ? 8.659 -13.608 -11.372 1.00 97.94 157 GLU A N 1
ATOM 1219 C CA . GLU A 1 157 ? 7.677 -14.620 -10.979 1.00 97.94 157 GLU A CA 1
ATOM 1220 C C . GLU A 1 157 ? 6.728 -14.166 -9.861 1.00 97.94 157 GLU A C 1
ATOM 1222 O O . GLU A 1 157 ? 5.654 -14.739 -9.692 1.00 97.94 157 GLU A O 1
ATOM 1227 N N . HIS A 1 158 ? 7.093 -13.127 -9.107 1.00 98.25 158 HIS A N 1
ATOM 1228 C CA . HIS A 1 158 ? 6.234 -12.552 -8.074 1.00 98.25 158 HIS A CA 1
ATOM 1229 C C . HIS A 1 158 ? 5.301 -11.454 -8.592 1.00 98.25 158 HIS A C 1
ATOM 1231 O O . HIS A 1 158 ? 4.375 -11.069 -7.875 1.00 98.25 158 HIS A O 1
ATOM 1237 N N . PHE 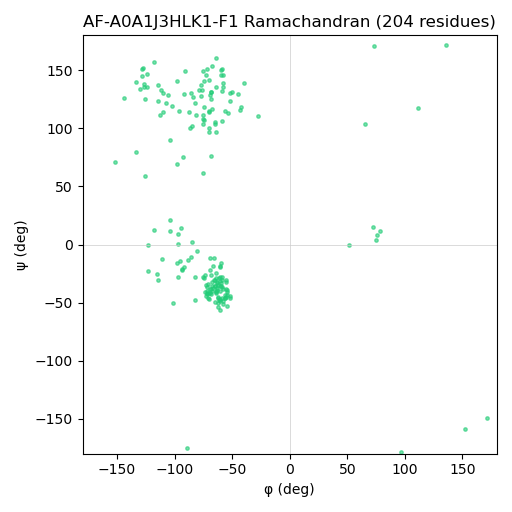A 1 159 ? 5.531 -10.951 -9.809 1.00 98.38 159 PHE A N 1
ATOM 1238 C CA . PHE A 1 159 ? 4.721 -9.897 -10.411 1.00 98.38 159 PHE A CA 1
ATOM 1239 C C . PHE A 1 159 ? 3.562 -10.466 -11.232 1.00 98.38 159 PHE A C 1
ATOM 1241 O O . PHE A 1 159 ? 3.676 -11.521 -11.854 1.00 98.38 159 PHE A O 1
ATOM 1248 N N . VAL A 1 160 ? 2.457 -9.727 -11.299 1.00 96.31 160 VAL A N 1
ATOM 1249 C CA . VAL A 1 160 ? 1.305 -10.077 -12.141 1.00 96.31 160 VAL A CA 1
ATOM 1250 C C . VAL A 1 160 ? 1.656 -10.190 -13.634 1.00 96.31 160 VAL A C 1
ATOM 1252 O O . VAL A 1 160 ? 2.545 -9.511 -14.156 1.00 96.31 160 VAL A O 1
ATOM 1255 N N . GLY A 1 161 ? 0.902 -11.034 -14.344 1.00 95.06 161 GLY A N 1
ATOM 1256 C CA . GLY A 1 161 ? 1.070 -11.295 -15.776 1.00 95.06 161 GLY A CA 1
ATOM 1257 C C . GLY A 1 161 ? 2.295 -12.147 -16.111 1.00 95.06 161 GLY A C 1
ATOM 1258 O O . GLY A 1 161 ? 3.156 -12.368 -15.268 1.00 95.06 161 GLY A O 1
ATOM 1259 N N . GLU A 1 162 ? 2.395 -12.574 -17.369 1.00 92.94 162 GLU A N 1
ATOM 1260 C CA . GLU A 1 162 ? 3.429 -13.522 -17.831 1.00 92.94 162 GLU A CA 1
ATOM 1261 C C . GLU A 1 162 ? 4.467 -12.898 -18.775 1.00 92.94 162 GLU A C 1
ATOM 1263 O O . GLU A 1 162 ? 5.495 -13.501 -19.063 1.00 92.94 162 GLU A O 1
ATOM 1268 N N . ARG A 1 163 ? 4.215 -11.685 -19.282 1.00 92.88 163 ARG A N 1
ATOM 1269 C CA . ARG A 1 163 ? 5.112 -11.028 -20.242 1.00 92.88 163 ARG A CA 1
ATOM 1270 C C . ARG A 1 163 ? 6.359 -10.475 -19.560 1.00 92.88 163 ARG A C 1
ATOM 1272 O O . ARG A 1 163 ? 6.295 -9.992 -18.424 1.00 92.88 163 ARG A O 1
ATOM 1279 N N . ASP A 1 164 ? 7.460 -10.454 -20.302 1.00 92.50 164 ASP A N 1
ATOM 1280 C CA . A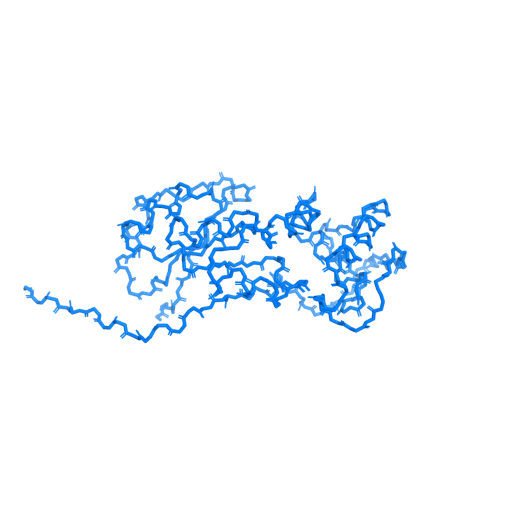SP A 1 164 ? 8.673 -9.753 -19.891 1.00 92.50 164 ASP A CA 1
ATOM 1281 C C . ASP A 1 164 ? 8.395 -8.265 -19.658 1.00 92.50 164 ASP A C 1
ATOM 1283 O O . ASP A 1 164 ? 7.671 -7.616 -20.419 1.00 92.50 164 ASP A O 1
ATOM 1287 N N . VAL A 1 165 ? 8.992 -7.717 -18.598 1.00 93.81 165 VAL A N 1
ATOM 1288 C CA . VAL A 1 165 ? 8.853 -6.298 -18.264 1.00 93.81 165 VAL A CA 1
ATOM 1289 C C . VAL A 1 165 ? 9.551 -5.426 -19.313 1.00 93.81 165 VAL A C 1
ATOM 1291 O O . VAL A 1 165 ? 10.715 -5.637 -19.656 1.00 93.81 165 VAL A O 1
ATOM 1294 N N . GLN A 1 166 ? 8.855 -4.405 -19.812 1.00 88.06 166 GLN A N 1
ATOM 1295 C CA . GLN A 1 166 ? 9.370 -3.502 -20.842 1.00 88.06 166 GLN A CA 1
ATOM 1296 C C . GLN A 1 166 ? 9.751 -2.138 -20.254 1.00 88.06 166 GLN A C 1
ATOM 1298 O O . GLN A 1 166 ? 8.948 -1.488 -19.592 1.00 88.06 166 GLN A O 1
ATOM 1303 N N . GLY A 1 167 ? 10.972 -1.656 -20.516 1.00 77.06 167 GLY A N 1
ATOM 1304 C CA . GLY A 1 167 ? 11.413 -0.310 -20.098 1.00 77.06 167 GLY A CA 1
ATOM 1305 C C . GLY A 1 167 ? 10.959 0.817 -21.039 1.00 77.06 167 GLY A C 1
ATOM 1306 O O . GLY A 1 167 ? 10.776 1.967 -20.627 1.00 77.06 167 GLY A O 1
ATOM 1307 N N . ARG A 1 168 ? 10.758 0.494 -22.322 1.00 82.38 168 ARG A N 1
ATOM 1308 C CA . ARG A 1 168 ? 10.249 1.413 -23.347 1.00 82.38 168 ARG A CA 1
ATOM 1309 C C . ARG A 1 168 ? 8.891 0.924 -23.822 1.00 82.38 168 ARG A C 1
ATOM 1311 O O . ARG A 1 168 ? 8.771 -0.198 -24.293 1.00 82.38 168 ARG A O 1
ATOM 1318 N N . LEU A 1 169 ? 7.903 1.800 -23.712 1.00 75.00 169 LEU A N 1
ATOM 1319 C CA . LEU A 1 169 ? 6.555 1.605 -24.219 1.00 75.00 169 LEU A CA 1
ATOM 1320 C C . LEU A 1 169 ? 6.224 2.761 -25.155 1.00 75.00 169 LEU A C 1
ATOM 1322 O O . LEU A 1 169 ? 6.644 3.896 -24.913 1.00 75.00 169 LEU A O 1
ATOM 1326 N N . HIS A 1 170 ? 5.441 2.476 -26.189 1.00 76.81 170 HIS A N 1
ATOM 1327 C CA . HIS A 1 170 ? 4.799 3.506 -26.994 1.00 76.81 170 HIS A CA 1
ATOM 1328 C C . HIS A 1 170 ? 3.494 3.901 -26.300 1.00 76.81 170 HIS A C 1
ATOM 1330 O O . HIS A 1 170 ? 2.510 3.163 -26.351 1.00 76.81 170 HIS A O 1
ATOM 1336 N N . TYR A 1 171 ? 3.508 5.037 -25.602 1.00 70.62 171 TYR A N 1
ATOM 1337 C CA . TYR A 1 171 ? 2.298 5.605 -25.014 1.00 70.62 171 TYR A CA 1
ATOM 1338 C C . TYR A 1 171 ? 1.470 6.260 -26.112 1.00 70.62 171 TYR A C 1
ATOM 1340 O O . TYR A 1 171 ? 1.999 6.989 -26.950 1.00 70.62 171 TYR A O 1
ATOM 1348 N N . ILE A 1 172 ? 0.172 5.970 -26.116 1.00 69.00 172 ILE A N 1
ATOM 1349 C CA . ILE A 1 172 ? -0.757 6.574 -27.067 1.00 69.00 172 ILE A CA 1
ATOM 1350 C C . ILE A 1 172 ? -1.137 7.944 -26.506 1.00 69.00 172 ILE A C 1
ATOM 1352 O O . ILE A 1 172 ? -1.655 8.021 -25.390 1.00 69.00 172 ILE A O 1
ATOM 1356 N N . GLU A 1 173 ? -0.885 9.014 -27.261 1.00 53.75 173 GLU A N 1
ATOM 1357 C CA . GLU A 1 173 ? -1.350 10.350 -26.883 1.00 53.75 173 GLU A CA 1
ATOM 1358 C C . GLU A 1 173 ? -2.879 10.352 -26.740 1.00 53.75 173 GLU A C 1
ATOM 1360 O O . GLU A 1 173 ? -3.577 9.784 -27.593 1.00 53.75 173 GLU A O 1
ATOM 1365 N N . PRO A 1 174 ? -3.431 10.969 -25.680 1.00 50.50 174 PRO A N 1
ATOM 1366 C CA . PRO A 1 174 ? -4.870 11.076 -25.537 1.00 50.50 174 PRO A CA 1
ATOM 1367 C C . PRO A 1 174 ? -5.412 11.942 -26.679 1.00 50.50 174 PRO A C 1
ATOM 1369 O O . PRO A 1 174 ? -5.300 13.165 -26.663 1.00 50.50 174 PRO A O 1
ATOM 1372 N N . LYS A 1 175 ? -6.018 11.302 -27.686 1.00 44.28 175 LYS A N 1
ATOM 1373 C CA . LYS A 1 175 ? -6.865 12.007 -28.651 1.00 44.28 175 LYS A CA 1
ATOM 1374 C C . LYS A 1 175 ? -7.989 12.676 -27.864 1.00 44.28 175 LYS A C 1
ATOM 1376 O O . LYS A 1 175 ? -8.601 12.043 -27.004 1.00 44.28 175 LYS A O 1
ATOM 1381 N N . THR A 1 176 ? -8.241 13.949 -28.134 1.00 43.22 176 THR A N 1
ATOM 1382 C CA . THR A 1 176 ? -9.378 14.685 -27.583 1.00 43.22 176 THR A CA 1
ATOM 1383 C C . THR A 1 176 ? -10.656 13.898 -27.888 1.00 43.22 176 THR A C 1
ATOM 1385 O O . THR A 1 176 ? -11.025 13.728 -29.044 1.00 43.22 176 THR A O 1
ATOM 1388 N N . ASN A 1 177 ? -11.301 13.372 -26.845 1.00 45.25 177 ASN A N 1
ATOM 1389 C CA . ASN A 1 177 ? -12.462 12.476 -26.899 1.00 45.25 177 ASN A CA 1
ATOM 1390 C C . ASN A 1 177 ? -12.218 11.090 -27.516 1.00 45.25 177 ASN A C 1
ATOM 1392 O O . ASN A 1 177 ? -12.269 10.902 -28.734 1.00 45.25 177 ASN A O 1
ATOM 1396 N N . PRO A 1 178 ? -12.122 10.063 -26.657 1.00 44.88 178 PRO A N 1
ATOM 1397 C CA . PRO A 1 178 ? -13.013 8.929 -26.889 1.00 44.88 178 PRO A CA 1
ATOM 1398 C C . PRO A 1 178 ? -13.700 8.469 -25.600 1.00 44.88 178 PRO A C 1
ATOM 1400 O O . PRO A 1 178 ? -13.105 8.387 -24.525 1.00 44.88 178 PRO A O 1
ATOM 1403 N N . ILE A 1 179 ? -14.979 8.136 -25.749 1.00 39.84 179 ILE A N 1
ATOM 1404 C CA . ILE A 1 179 ? -15.794 7.432 -24.764 1.00 39.84 179 ILE A CA 1
ATOM 1405 C C . ILE A 1 179 ? -15.106 6.088 -24.500 1.00 39.84 179 ILE A C 1
ATOM 1407 O O . ILE A 1 179 ? -15.133 5.198 -25.348 1.00 39.84 179 ILE A O 1
ATOM 1411 N N . TYR A 1 180 ? -14.460 5.941 -23.345 1.00 38.19 180 TYR A N 1
ATOM 1412 C CA . TYR A 1 180 ? -13.882 4.670 -22.923 1.00 38.19 180 TYR A CA 1
ATOM 1413 C C . TYR A 1 180 ? -14.381 4.292 -21.535 1.00 38.19 180 TYR A C 1
ATOM 1415 O O . TYR A 1 180 ? -14.426 5.117 -20.622 1.00 38.19 180 TYR A O 1
ATOM 1423 N N . PHE A 1 181 ? -14.739 3.015 -21.412 1.00 28.33 181 PHE A N 1
ATOM 1424 C CA . PHE A 1 181 ? -15.182 2.344 -20.197 1.00 28.33 181 PHE A CA 1
ATOM 1425 C C . PHE A 1 181 ? -14.301 2.699 -18.998 1.00 28.33 181 PHE A C 1
ATOM 1427 O O . PHE A 1 181 ? -13.071 2.667 -19.085 1.00 28.33 181 PHE A O 1
ATOM 1434 N N . GLU A 1 182 ? -14.957 3.095 -17.907 1.00 27.77 182 GLU A N 1
ATOM 1435 C CA . GLU A 1 182 ? -14.379 3.271 -16.578 1.00 27.77 182 GLU A CA 1
ATOM 1436 C C . GLU A 1 182 ? -13.436 2.122 -16.220 1.00 27.77 182 GLU A C 1
ATOM 1438 O O . GLU A 1 182 ? -13.859 0.993 -16.010 1.00 27.77 182 GLU A O 1
ATOM 1443 N N . VAL A 1 183 ? -12.157 2.445 -16.052 1.00 33.75 183 VAL A N 1
ATOM 1444 C CA . VAL A 1 183 ? -11.400 1.874 -14.936 1.00 33.75 183 VAL A CA 1
ATOM 1445 C C . VAL A 1 183 ? -11.445 2.960 -13.866 1.00 33.75 183 VAL A C 1
ATOM 1447 O O . VAL A 1 183 ? -10.511 3.740 -13.689 1.00 33.75 183 VAL A O 1
ATOM 1450 N N . GLY A 1 184 ? -12.639 3.172 -13.312 1.00 28.81 184 GLY A N 1
ATOM 1451 C CA . GLY A 1 184 ? -12.879 4.205 -12.316 1.00 28.81 184 GLY A CA 1
ATOM 1452 C C . GLY A 1 184 ? -12.189 3.801 -11.030 1.00 28.81 184 GLY A C 1
ATOM 1453 O O . GLY A 1 184 ? -12.596 2.804 -10.462 1.00 28.81 184 GLY A O 1
ATOM 1454 N N . LEU A 1 185 ? -11.163 4.543 -10.595 1.00 31.02 185 LEU A N 1
ATOM 1455 C CA . LEU A 1 185 ? -10.608 4.550 -9.226 1.00 31.02 185 LEU A CA 1
ATOM 1456 C C . LEU A 1 185 ? -10.225 3.200 -8.580 1.00 31.02 185 LEU A C 1
ATOM 1458 O O . LEU A 1 185 ? -9.701 3.186 -7.470 1.00 31.02 185 LEU A O 1
ATOM 1462 N N . SER A 1 186 ? -10.403 2.074 -9.261 1.00 29.58 186 SER A N 1
ATOM 1463 C CA . SER A 1 186 ? -10.136 0.746 -8.755 1.00 29.58 186 SER A CA 1
ATOM 1464 C C . SER A 1 186 ? -8.717 0.369 -9.153 1.00 29.58 186 SER A C 1
ATOM 1466 O O . SER A 1 186 ? -8.484 -0.481 -10.011 1.00 29.58 186 SER A O 1
ATOM 1468 N N . THR A 1 187 ? -7.741 0.957 -8.460 1.00 33.56 187 THR A N 1
ATOM 1469 C CA . THR A 1 187 ? -6.718 0.082 -7.880 1.00 33.56 187 THR A CA 1
ATOM 1470 C C . THR A 1 187 ? -7.499 -1.097 -7.305 1.00 33.56 187 THR A C 1
ATOM 1472 O O . THR A 1 187 ? -8.410 -0.861 -6.505 1.00 33.56 187 THR A O 1
ATOM 1475 N N . ILE A 1 188 ? -7.270 -2.327 -7.776 1.00 37.06 188 ILE A N 1
ATOM 1476 C CA . ILE A 1 188 ? -7.877 -3.481 -7.118 1.00 37.06 188 ILE A CA 1
ATOM 1477 C C . ILE A 1 188 ? -7.252 -3.468 -5.732 1.00 37.06 188 ILE A C 1
ATOM 1479 O O . ILE A 1 188 ? -6.099 -3.842 -5.537 1.00 37.06 188 ILE A O 1
ATOM 1483 N N . VAL A 1 189 ? -7.985 -2.894 -4.788 1.00 42.25 189 VAL A N 1
ATOM 1484 C CA . VAL A 1 189 ? -7.674 -2.951 -3.380 1.00 42.25 189 VAL A CA 1
ATOM 1485 C C . VAL A 1 189 ? -7.939 -4.398 -3.015 1.00 42.25 189 VAL A C 1
ATOM 1487 O O . VAL A 1 189 ? -9.082 -4.807 -2.813 1.00 42.25 189 VAL A O 1
ATOM 1490 N N . HIS A 1 190 ? -6.884 -5.205 -2.993 1.00 45.25 190 HIS A N 1
ATOM 1491 C CA . HIS A 1 190 ? -6.968 -6.492 -2.336 1.00 45.25 190 HIS A CA 1
ATOM 1492 C C . HIS A 1 190 ? -7.049 -6.217 -0.840 1.00 45.25 190 HIS A C 1
ATOM 1494 O O . HIS A 1 190 ? -6.046 -5.919 -0.197 1.00 45.25 190 HIS A O 1
ATOM 1500 N N . VAL A 1 191 ? -8.264 -6.288 -0.296 1.00 44.75 191 VAL A N 1
ATOM 1501 C CA . VAL A 1 191 ? -8.445 -6.387 1.149 1.00 44.75 191 VAL A CA 1
ATOM 1502 C C . VAL A 1 191 ? -8.061 -7.805 1.536 1.00 44.75 191 VAL A C 1
ATOM 1504 O O . VAL A 1 191 ? -8.764 -8.772 1.235 1.00 44.75 191 VAL A O 1
ATOM 1507 N N . THR A 1 192 ? -6.913 -7.951 2.179 1.00 46.16 192 THR A N 1
ATOM 1508 C CA . THR A 1 192 ? -6.550 -9.202 2.835 1.00 46.16 192 THR A CA 1
ATOM 1509 C C . THR A 1 192 ? -7.353 -9.317 4.128 1.00 46.16 192 THR A C 1
ATOM 1511 O O . THR A 1 192 ? -7.064 -8.625 5.101 1.00 46.16 192 THR A O 1
ATOM 1514 N N . PHE A 1 193 ? -8.391 -10.159 4.128 1.00 37.91 193 PHE A N 1
ATOM 1515 C CA . PHE A 1 193 ? -9.175 -10.484 5.322 1.00 37.91 193 PHE A CA 1
ATOM 1516 C C . PHE A 1 193 ? -8.606 -11.715 6.029 1.00 37.91 193 PHE A C 1
ATOM 1518 O O . PHE A 1 193 ? -8.441 -12.769 5.413 1.00 37.91 193 PHE A O 1
ATOM 1525 N N . GLU A 1 194 ? -8.382 -11.613 7.337 1.00 37.53 194 GLU A N 1
ATOM 1526 C CA . GLU A 1 194 ? -8.272 -12.786 8.199 1.00 37.53 194 GLU A CA 1
ATOM 1527 C C . GLU A 1 194 ? -9.679 -13.358 8.403 1.00 37.53 194 GLU A C 1
ATOM 1529 O O . GLU A 1 194 ? -10.573 -12.689 8.922 1.00 37.53 194 GLU A O 1
ATOM 1534 N N . GLY A 1 195 ? -9.899 -14.598 7.965 1.00 30.84 195 GLY A N 1
ATOM 1535 C CA . GLY A 1 195 ? -11.114 -15.342 8.273 1.00 30.84 195 GLY A CA 1
ATOM 1536 C C . GLY A 1 195 ? -11.158 -15.690 9.759 1.00 30.84 195 GLY A C 1
ATOM 1537 O O . GLY A 1 195 ? -10.896 -16.829 10.131 1.00 30.84 195 GLY A O 1
ATOM 1538 N N . ARG A 1 196 ? -11.482 -14.722 10.621 1.00 30.20 196 ARG A N 1
ATOM 1539 C CA . ARG A 1 196 ? -11.932 -15.001 11.986 1.00 30.20 196 ARG A CA 1
ATOM 1540 C C . ARG A 1 196 ? -13.452 -14.975 11.998 1.00 30.20 196 ARG A C 1
ATOM 1542 O O . ARG A 1 196 ? -14.082 -13.955 11.734 1.00 30.20 196 ARG A O 1
ATOM 1549 N N . SER A 1 197 ? -14.017 -16.146 12.271 1.00 29.33 197 SER A N 1
ATOM 1550 C CA . SER A 1 197 ? -15.435 -16.393 12.514 1.00 29.33 197 SER A CA 1
ATOM 1551 C C . SER A 1 197 ? -16.082 -15.283 13.344 1.00 29.33 197 SER A C 1
ATOM 1553 O O . SER A 1 197 ? -15.496 -14.833 14.332 1.00 29.33 197 SER A O 1
ATOM 1555 N N . HIS A 1 198 ? -17.305 -14.906 12.961 1.00 31.78 198 HIS A N 1
ATOM 1556 C CA . HIS A 1 198 ? -18.221 -14.048 13.707 1.00 31.78 198 HIS A CA 1
ATOM 1557 C C . HIS A 1 198 ? -18.015 -14.122 15.227 1.00 31.78 198 HIS A C 1
ATOM 1559 O O . HIS A 1 198 ? -18.351 -15.121 15.861 1.00 31.78 198 HIS A O 1
ATOM 1565 N N . ARG A 1 199 ? -17.511 -13.040 15.827 1.00 28.31 199 ARG A N 1
ATOM 1566 C CA . ARG A 1 199 ? -17.776 -12.768 17.239 1.00 28.31 199 ARG A CA 1
ATOM 1567 C C . ARG A 1 199 ? -19.089 -12.006 17.302 1.00 28.31 199 ARG A C 1
ATOM 1569 O O . ARG A 1 199 ? -19.146 -10.813 17.031 1.00 28.31 199 ARG A O 1
ATOM 1576 N N . SER A 1 200 ? -20.151 -12.728 17.627 1.00 29.08 200 SER A N 1
ATOM 1577 C CA . SER A 1 200 ? -21.376 -12.154 18.168 1.00 29.08 200 SER A CA 1
ATOM 1578 C C . SER A 1 200 ? -21.025 -11.353 19.424 1.00 29.08 200 SER A C 1
ATOM 1580 O O . SER A 1 200 ? -20.554 -11.921 20.410 1.00 29.08 200 SER A O 1
ATOM 1582 N N . PHE A 1 201 ? -21.226 -10.037 19.382 1.00 29.41 201 PHE A N 1
ATOM 1583 C CA . PHE A 1 201 ? -21.176 -9.200 20.576 1.00 29.41 201 PHE A CA 1
ATOM 1584 C C . PHE A 1 201 ? -22.391 -9.530 21.457 1.00 29.41 201 PHE A C 1
ATOM 1586 O O . PHE A 1 201 ? -23.516 -9.523 20.948 1.00 29.41 201 PHE A O 1
ATOM 1593 N N . PRO A 1 202 ? -22.218 -9.827 22.757 1.00 25.95 202 PRO A N 1
ATOM 1594 C CA . PRO A 1 202 ? -23.352 -9.963 23.652 1.00 25.95 202 PRO A CA 1
ATOM 1595 C C . PRO A 1 202 ? -23.963 -8.577 23.868 1.00 25.95 202 PRO A C 1
ATOM 1597 O O . PRO A 1 202 ? -23.336 -7.689 24.446 1.00 25.95 202 PRO A O 1
ATOM 1600 N N . VAL A 1 203 ? -25.201 -8.398 23.411 1.00 32.09 203 VAL A N 1
ATOM 1601 C CA . VAL A 1 203 ? -26.047 -7.283 23.837 1.00 32.09 203 VAL A CA 1
ATOM 1602 C C . VAL A 1 203 ? -26.317 -7.492 25.326 1.00 32.09 203 VAL A C 1
ATOM 1604 O O . VAL A 1 203 ? -27.069 -8.387 25.707 1.00 32.09 203 VAL A O 1
ATOM 1607 N N . ARG A 1 204 ? -25.667 -6.705 26.187 1.00 31.19 204 ARG A N 1
ATOM 1608 C CA . ARG A 1 204 ? -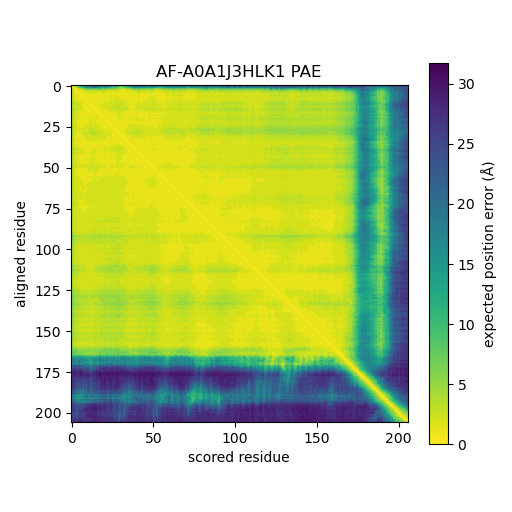26.104 -6.573 27.577 1.00 31.19 204 ARG A CA 1
ATOM 1609 C C . ARG A 1 204 ? -27.347 -5.694 27.578 1.00 31.19 204 ARG A C 1
ATOM 1611 O O . ARG A 1 204 ? -27.268 -4.511 27.271 1.00 31.19 204 ARG A O 1
ATOM 1618 N N . SER A 1 205 ? -28.481 -6.303 27.894 1.00 34.44 205 SER A N 1
ATOM 1619 C CA . SER A 1 205 ? -29.710 -5.608 28.254 1.00 34.44 205 SER A CA 1
ATOM 1620 C C . SER A 1 205 ? -29.532 -4.917 29.606 1.00 34.44 205 SER A C 1
ATOM 1622 O O . SER A 1 205 ? -29.197 -5.580 30.591 1.00 34.44 205 SER A O 1
ATOM 1624 N N . SER A 1 206 ? -29.794 -3.615 29.646 1.00 39.69 206 SER A N 1
ATOM 1625 C CA . SER A 1 206 ? -30.251 -2.890 30.834 1.00 39.69 206 SER A CA 1
ATOM 1626 C C . SER A 1 206 ? -31.599 -2.276 30.513 1.00 39.69 206 SER A C 1
ATOM 1628 O O . SER A 1 206 ? -31.655 -1.634 29.437 1.00 39.69 206 SER A O 1
#

Organism: Noccaea caerulescens (NCBI:txid107243)

InterPro domains:
  IPR002220 DapA-like [PF00701] (4-153)
  IPR002220 DapA-like [PTHR12128] (2-164)
  IPR013785 Aldolase-type TIM barrel [G3DSA:3.20.20.70] (1-172)
  IPR020625 Schiff base-forming aldolase, active site [PS00666] (8-38)

Secondary structure (DSSP, 8-state):
----EEEEE-HHHHS----HHHHHHHTTSTTEEEEEE-S-HHHHHHHHHTT--EEES-TTTHHHHHHHS---EEEESGGGT-HHHHHHHHHS---HHHHHHHHHHHHHHTSSSTTHHHHHHHHHTTSS-S---TT--PPPHHHHHHHHHHHHHH-GGGSSSSSPP-S---PPP--S--------S----EE---------------